Protein 3MW8 (pdb70)

Foldseek 3Di:
DEEEAAAEPPPPVVVVVCVVVVHHYDYHHQKYKDWDDDDPVNLVCQLQAAEEEEEDLVLLVLCCVVDQVNHHPYAYEYADPNRQVSCVVSVDHHHQQCHDLCSVVVDPVLQQAAAGHYEYREAPDDDDVVVVSVVNHHNYYYDHTIYMDGPDDPLVVVVVVCVVVPQQEYEDQDLVSVVSVCVSHDPVCVVVVLRGQYEYADPVSVVVCVVVPRDRYFHLPHSDDVSRVVSVD

Sequence (233 aa):
GKLLLTRPEGKNAAASSALDALAIIPYLVEPLLSVEAAAVTQAQLDELSRRADILIFIISTTSAVSSFATPWLKKDQWPKATYYAVGDATADALALQGITAAERRSPQATEGLLTLPSLEQVSGKQIVIVRGKGGREAADGLRLLRGANVSYLEVYQRACPPLDAPASVSRWQSSFGIDTIVVTSGEVLEENLINLVPKDSFAWLRDCHIIVPSARVETQQARKKGLRRVTNAGAANQAAVLDALG

Structure (mmCIF, N/CA/C/O backbone):
data_3MW8
#
_entry.id   3MW8
#
_cell.length_a   51.390
_cell.length_b   50.073
_cell.length_c   58.255
_cell.angle_alpha   90.000
_cell.angle_beta   90.040
_cell.angle_gamma   90.000
#
_symmetry.space_group_name_H-M   'P 1 21 1'
#
loop_
_entity.id
_entity.type
_entity.pdbx_description
1 polymer 'Uroporphyrinogen-III synthase'
2 non-polymer 1,2-ETHANEDIOL
3 water water
#
loop_
_atom_site.group_PDB
_atom_site.id
_atom_site.type_symbol
_atom_site.label_atom_id
_atom_site.label_alt_id
_atom_site.label_comp_id
_atom_site.label_asym_id
_atom_site.label_entity_id
_atom_site.label_seq_id
_atom_site.pdbx_PDB_ins_code
_atom_site.Cartn_x
_atom_site.Cartn_y
_atom_site.Cartn_z
_atom_site.occupancy
_atom_site.B_iso_or_equiv
_atom_site.auth_seq_id
_atom_site.auth_comp_id
_atom_site.auth_asym_id
_atom_site.auth_atom_id
_atom_site.pdbx_PDB_model_num
ATOM 1 N N . GLY A 1 1 ? -17.560 5.386 55.988 1.00 42.87 0 GLY A N 1
ATOM 2 C CA . GLY A 1 1 ? -17.436 4.297 54.985 1.00 40.65 0 GLY A CA 1
ATOM 3 C C . GLY A 1 1 ? -15.961 4.101 54.621 1.00 35.42 0 GLY A C 1
ATOM 4 O O . GLY A 1 1 ? -15.067 4.326 55.430 1.00 38.29 0 GLY A O 1
ATOM 13 N N . LYS A 1 3 ? -12.212 4.312 53.072 1.00 22.87 2 LYS A N 1
ATOM 14 C CA . LYS A 1 3 ? -11.137 5.311 52.981 1.00 21.81 2 LYS A CA 1
ATOM 15 C C . LYS A 1 3 ? -9.948 4.629 52.339 1.00 21.40 2 LYS A C 1
ATOM 16 O O . LYS A 1 3 ? -9.477 3.583 52.801 1.00 20.48 2 LYS A O 1
ATOM 22 N N . LEU A 1 4 ? -9.494 5.200 51.244 1.00 19.92 3 LEU A N 1
ATOM 23 C CA . LEU A 1 4 ? -8.549 4.523 50.366 1.00 18.30 3 LEU A CA 1
ATOM 24 C C . LEU A 1 4 ? -7.125 5.016 50.421 1.00 19.01 3 LEU A C 1
ATOM 25 O O . LEU A 1 4 ? -6.870 6.230 50.479 1.00 19.38 3 LEU A O 1
ATOM 30 N N . LEU A 1 5 ? -6.194 4.064 50.374 1.00 18.24 4 LEU A N 1
ATOM 31 C CA . LEU A 1 5 ? -4.826 4.407 50.107 1.00 17.65 4 LEU A CA 1
ATOM 32 C C . LEU A 1 5 ? -4.437 4.084 48.663 1.00 17.31 4 LEU A C 1
ATOM 33 O O . LEU A 1 5 ? -4.602 2.935 48.232 1.00 19.56 4 LEU A O 1
ATOM 38 N N . LEU A 1 6 ? -3.922 5.102 47.971 1.00 18.46 5 LEU A N 1
ATOM 39 C CA . LEU A 1 6 ? -3.473 5.025 46.571 1.00 16.78 5 LEU A CA 1
ATOM 40 C C . LEU A 1 6 ? -1.962 4.976 46.583 1.00 18.84 5 LEU A C 1
ATOM 41 O O . LEU A 1 6 ? -1.330 5.748 47.333 1.00 21.66 5 LEU A O 1
ATOM 46 N N . THR A 1 7 ? -1.372 4.074 45.802 1.00 18.12 6 THR A N 1
ATOM 47 C CA . THR A 1 7 ? 0.034 3.702 45.982 1.00 16.61 6 THR A CA 1
ATOM 48 C C . THR A 1 7 ? 0.884 3.695 44.707 1.00 19.32 6 THR A C 1
ATOM 49 O O . THR A 1 7 ? 1.955 3.182 44.747 1.00 19.01 6 THR A O 1
ATOM 53 N N . ARG A 1 8 ? 0.366 4.186 43.587 1.00 20.78 7 ARG A N 1
ATOM 54 C CA . ARG A 1 8 ? 1.138 4.240 42.339 1.00 20.11 7 ARG A CA 1
ATOM 55 C C . ARG A 1 8 ? 2.268 5.216 42.448 1.00 21.38 7 ARG A C 1
ATOM 56 O O . ARG A 1 8 ? 2.318 6.023 43.341 1.00 22.22 7 ARG A O 1
ATOM 64 N N . PRO A 1 9 ? 3.260 5.129 41.528 1.00 24.09 8 PRO A N 1
ATOM 65 C CA . PRO A 1 9 ? 4.376 6.059 41.540 1.00 27.18 8 PRO A CA 1
ATOM 66 C C . PRO A 1 9 ? 3.966 7.515 41.534 1.00 26.75 8 PRO A C 1
ATOM 67 O O . PRO A 1 9 ? 2.907 7.869 41.014 1.00 29.35 8 PRO A O 1
ATOM 71 N N . GLU A 1 10 ? 4.775 8.348 42.150 1.00 30.00 9 GLU A N 1
ATOM 72 C CA . GLU A 1 10 ? 4.607 9.806 42.118 1.00 30.94 9 GLU A CA 1
ATOM 73 C C . GLU A 1 10 ? 4.200 10.298 40.723 1.00 33.45 9 GLU A C 1
ATOM 74 O O . GLU A 1 10 ? 4.839 9.974 39.726 1.00 34.74 9 GLU A O 1
ATOM 80 N N . GLY A 1 11 ? 3.104 11.029 40.654 1.00 34.56 10 GLY A N 1
ATOM 81 C CA . GLY A 1 11 ? 2.592 11.523 39.399 1.00 35.68 10 GLY A CA 1
ATOM 82 C C . GLY A 1 11 ? 1.545 10.674 38.724 1.00 35.43 10 GLY A C 1
ATOM 83 O O . GLY A 1 11 ? 0.957 11.103 37.737 1.00 37.70 10 GLY A O 1
ATOM 84 N N . LYS A 1 12 ? 1.308 9.461 39.226 1.00 30.77 11 LYS A N 1
ATOM 85 C CA . LYS A 1 12 ? 0.399 8.545 38.571 1.00 27.31 11 LYS A CA 1
ATOM 86 C C . LYS A 1 12 ? -0.927 8.308 39.313 1.00 26.30 11 LYS A C 1
ATOM 87 O O . LYS A 1 12 ? -1.664 7.376 38.975 1.00 28.59 11 LYS A O 1
ATOM 93 N N . ASN A 1 13 ? -1.235 9.153 40.278 1.00 25.75 12 ASN A N 1
ATOM 94 C CA . ASN A 1 13 ? -2.428 8.954 41.132 1.00 25.09 12 ASN A CA 1
ATOM 95 C C . ASN A 1 13 ? -3.541 9.965 40.894 1.00 26.61 12 ASN A C 1
ATOM 96 O O . ASN A 1 13 ? -4.605 9.870 41.517 1.00 25.16 12 ASN A O 1
ATOM 101 N N . ALA A 1 14 ? -3.340 10.914 39.972 1.00 28.81 13 ALA A N 1
ATOM 102 C CA . ALA A 1 14 ? -4.257 12.046 39.928 1.00 29.66 13 ALA A CA 1
ATOM 103 C C . ALA A 1 14 ? -5.629 11.639 39.406 1.00 26.79 13 ALA A C 1
ATOM 104 O O . ALA A 1 14 ? -6.636 12.170 39.875 1.00 26.62 13 ALA A O 1
ATOM 106 N N . ALA A 1 15 ? -5.680 10.709 38.462 1.00 27.68 14 ALA A N 1
ATOM 107 C CA . ALA A 1 15 ? -6.964 10.348 37.864 1.00 30.20 14 ALA A CA 1
ATOM 108 C C . ALA A 1 15 ? -7.816 9.698 38.909 1.00 26.31 14 ALA A C 1
ATOM 109 O O . ALA A 1 15 ? -8.999 10.019 39.054 1.00 26.99 14 ALA A O 1
ATOM 119 N N . ALA A 1 17 ? -7.430 9.892 42.232 1.00 22.86 16 ALA A N 1
ATOM 120 C CA . ALA A 1 17 ? -7.757 10.917 43.241 1.00 24.32 16 ALA A CA 1
ATOM 121 C C . ALA A 1 17 ? -8.977 11.736 42.817 1.00 23.03 16 ALA A C 1
ATOM 122 O O . ALA A 1 17 ? -9.886 11.970 43.596 1.00 24.08 16 ALA A O 1
ATOM 124 N N . SER A 1 18 ? -9.050 12.107 41.544 1.00 26.23 17 SER A N 1
ATOM 125 C CA A SER A 1 18 ? -10.168 12.901 41.051 0.50 23.86 17 SER A CA 1
ATOM 126 C CA B SER A 1 18 ? -10.183 12.898 41.049 0.50 24.33 17 SER A CA 1
ATOM 127 C C . SER A 1 18 ? -11.506 12.153 41.102 1.00 22.74 17 SER A C 1
ATOM 128 O O . SER A 1 18 ? -12.528 12.743 41.516 1.00 24.81 17 SER A O 1
ATOM 133 N N . ALA A 1 19 ? -11.485 10.866 40.730 1.00 24.21 18 ALA A N 1
ATOM 134 C CA . ALA A 1 19 ? -12.681 10.047 40.841 1.00 22.87 18 ALA A CA 1
ATOM 135 C C . ALA A 1 19 ? -13.147 9.980 42.276 1.00 20.97 18 ALA A C 1
ATOM 136 O O . ALA A 1 19 ? -14.337 10.092 42.522 1.00 22.98 18 ALA A O 1
ATOM 138 N N . LEU A 1 20 ? -12.228 9.771 43.217 1.00 22.60 19 LEU A N 1
ATOM 139 C CA . LEU A 1 20 ? -12.571 9.747 44.634 1.00 22.82 19 LEU A CA 1
ATOM 140 C C . LEU A 1 20 ? -13.034 11.114 45.148 1.00 22.02 19 LEU A C 1
ATOM 141 O O . LEU A 1 20 ? -13.987 11.171 45.927 1.00 23.58 19 LEU A O 1
ATOM 146 N N . ASP A 1 21 ? -12.419 12.218 44.671 1.00 23.33 20 ASP A N 1
ATOM 147 C CA . ASP A 1 21 ? -12.910 13.590 44.992 1.00 25.27 20 ASP A CA 1
ATOM 148 C C . ASP A 1 21 ? -14.380 13.721 44.607 1.00 23.68 20 ASP A C 1
ATOM 149 O O . ASP A 1 21 ? -15.208 14.203 45.404 1.00 25.68 20 ASP A O 1
ATOM 154 N N . ALA A 1 22 ? -14.738 13.245 43.402 1.00 22.60 21 ALA A N 1
ATOM 155 C CA . ALA A 1 22 ? -16.095 13.391 42.869 1.00 23.44 21 ALA A CA 1
ATOM 156 C C . ALA A 1 22 ? -17.042 12.666 43.767 1.00 24.94 21 ALA A C 1
ATOM 157 O O . ALA A 1 22 ? -18.081 13.167 44.090 1.00 27.22 21 ALA A O 1
ATOM 159 N N . LEU A 1 23 ? -16.662 11.432 44.131 1.00 23.73 22 LEU A N 1
ATOM 160 C CA . LEU A 1 23 ? -17.462 10.574 45.039 1.00 27.20 22 LEU A CA 1
ATOM 161 C C . LEU A 1 23 ? -17.396 10.924 46.514 1.00 25.89 22 LEU A C 1
ATOM 162 O O . LEU A 1 23 ? -18.157 10.362 47.308 1.00 31.01 22 LEU A O 1
ATOM 167 N N . ALA A 1 24 ? -16.564 11.889 46.890 1.00 26.13 23 ALA A N 1
ATOM 168 C CA . ALA A 1 24 ? -16.405 12.314 48.274 1.00 27.70 23 ALA A CA 1
ATOM 169 C C . ALA A 1 24 ? -15.920 11.125 49.122 1.00 27.75 23 ALA A C 1
ATOM 170 O O . ALA A 1 24 ? -16.405 10.915 50.239 1.00 29.86 23 ALA A O 1
ATOM 172 N N . ILE A 1 25 ? -15.006 10.339 48.552 1.00 22.05 24 ILE A N 1
ATOM 173 C CA A ILE A 1 25 ? -14.382 9.206 49.249 0.50 24.52 24 ILE A CA 1
ATOM 174 C CA B ILE A 1 25 ? -14.404 9.231 49.280 0.50 24.17 24 ILE A CA 1
ATOM 175 C C . ILE A 1 25 ? -13.061 9.683 49.809 1.00 22.48 24 ILE A C 1
ATOM 176 O O . ILE A 1 25 ? -12.184 10.080 49.037 1.00 23.91 24 ILE A O 1
ATOM 185 N N . PRO A 1 26 ? -12.875 9.619 51.144 1.00 22.98 25 PRO A N 1
ATOM 186 C CA . PRO A 1 26 ? -11.580 10.066 51.650 1.00 22.74 25 PRO A CA 1
ATOM 187 C C . PRO A 1 26 ? -10.437 9.148 51.202 1.00 20.55 25 PRO A C 1
ATOM 188 O O . PRO A 1 26 ? -10.629 7.948 51.056 1.00 20.40 25 PRO A O 1
ATOM 192 N N . TYR A 1 27 ? -9.279 9.734 50.944 1.00 20.92 26 TYR A N 1
ATOM 193 C CA . TYR A 1 27 ? -8.135 8.973 50.533 1.00 20.25 26 TYR A CA 1
ATOM 194 C C . TYR A 1 27 ? -6.828 9.675 50.873 1.00 22.67 26 TYR A C 1
ATOM 195 O O . TYR A 1 27 ? -6.768 10.898 51.089 1.00 21.64 26 TYR A O 1
ATOM 204 N N . LEU A 1 28 ? -5.766 8.867 50.953 1.00 22.98 27 LEU A N 1
ATOM 205 C CA . LEU A 1 28 ? -4.397 9.347 51.014 1.00 22.46 27 LEU A CA 1
ATOM 206 C C . LEU A 1 28 ? -3.600 8.789 49.842 1.00 22.99 27 LEU A C 1
ATOM 207 O O . LEU A 1 28 ? -3.889 7.676 49.357 1.00 20.81 27 LEU A O 1
ATOM 212 N N . VAL A 1 29 ? -2.605 9.551 49.408 1.00 23.09 28 VAL A N 1
ATOM 213 C CA . VAL A 1 29 ? -1.736 9.145 48.329 1.00 22.31 28 VAL A CA 1
ATOM 214 C C . VAL A 1 29 ? -0.343 8.925 48.889 1.00 23.35 28 VAL A C 1
ATOM 215 O O . VAL A 1 29 ? 0.275 9.882 49.420 1.00 24.07 28 VAL A O 1
ATOM 219 N N . GLU A 1 30 ? 0.153 7.689 48.793 1.00 22.59 29 GLU A N 1
ATOM 220 C CA . GLU A 1 30 ? 1.493 7.356 49.217 1.00 27.82 29 GLU A CA 1
ATOM 221 C C . GLU A 1 30 ? 2.153 6.373 48.242 1.00 21.61 29 GLU A C 1
ATOM 222 O O . GLU A 1 30 ? 1.943 5.147 48.313 1.00 23.35 29 GLU A O 1
ATOM 228 N N . PRO A 1 31 ? 2.918 6.904 47.286 1.00 25.33 30 PRO A N 1
ATOM 229 C CA . PRO A 1 31 ? 3.528 5.963 46.371 1.00 24.34 30 PRO A CA 1
ATOM 230 C C . PRO A 1 31 ? 4.371 4.900 47.094 1.00 22.98 30 PRO A C 1
ATOM 231 O O . PRO A 1 31 ? 5.145 5.239 47.974 1.00 25.40 30 PRO A O 1
ATOM 235 N N . LEU A 1 32 ? 4.200 3.633 46.715 1.00 23.36 31 LEU A N 1
ATOM 236 C CA . LEU A 1 32 ? 4.943 2.484 47.315 1.00 20.89 31 LEU A CA 1
ATOM 237 C C . LEU A 1 32 ? 5.895 1.862 46.284 1.00 24.91 31 LEU A C 1
ATOM 238 O O . LEU A 1 32 ? 6.420 0.770 46.500 1.00 26.87 31 LEU A O 1
ATOM 243 N N . LEU A 1 33 ? 6.019 2.540 45.150 1.00 24.36 32 LEU A N 1
ATOM 244 C CA . LEU A 1 33 ? 6.924 2.127 44.038 1.00 24.58 32 LEU A CA 1
ATOM 245 C C . LEU A 1 33 ? 7.489 3.412 43.432 1.00 26.93 32 LEU A C 1
ATOM 246 O O . LEU A 1 33 ? 6.820 4.445 43.341 1.00 28.30 32 LEU A O 1
ATOM 251 N N . SER A 1 34 ? 8.762 3.362 43.053 1.00 25.92 33 SER A N 1
ATOM 252 C CA . SER A 1 34 ? 9.411 4.527 42.499 1.00 27.91 33 SER A CA 1
ATOM 253 C C . SER A 1 34 ? 10.502 4.053 41.591 1.00 26.09 33 SER A C 1
ATOM 254 O O . SER A 1 34 ? 10.887 2.865 41.643 1.00 27.04 33 SER A O 1
ATOM 257 N N . VAL A 1 35 ? 10.952 4.951 40.725 1.00 26.65 34 VAL A N 1
ATOM 258 C CA . VAL A 1 35 ? 12.215 4.770 40.047 1.00 26.64 34 VAL A CA 1
ATOM 259 C C . VAL A 1 35 ? 13.168 5.792 40.638 1.00 25.11 34 VAL A C 1
ATOM 260 O O . VAL A 1 35 ? 12.759 6.927 40.951 1.00 26.11 34 VAL A O 1
ATOM 264 N N . GLU A 1 36 ? 14.416 5.378 40.837 1.00 21.71 35 GLU A N 1
ATOM 265 C CA . GLU A 1 36 ? 15.450 6.261 41.381 1.00 20.52 35 GLU A CA 1
ATOM 266 C C . GLU A 1 36 ? 16.752 6.032 40.629 1.00 19.34 35 GLU A C 1
ATOM 267 O O . GLU A 1 36 ? 16.911 5.037 39.913 1.00 20.42 35 GLU A O 1
ATOM 273 N N . ALA A 1 37 ? 17.665 6.967 40.810 1.00 17.76 36 ALA A N 1
ATOM 274 C CA . ALA A 1 37 ? 18.930 6.904 40.072 1.00 16.51 36 ALA A CA 1
ATOM 275 C C . ALA A 1 37 ? 19.761 5.706 40.467 1.00 17.84 36 ALA A C 1
ATOM 276 O O . ALA A 1 37 ? 19.885 5.394 41.650 1.00 22.65 36 ALA A O 1
ATOM 278 N N . ALA A 1 38 ? 20.372 5.066 39.480 1.00 18.06 37 ALA A N 1
ATOM 279 C CA . ALA A 1 38 ? 21.323 3.981 39.688 1.00 19.83 37 ALA A CA 1
ATOM 280 C C . ALA A 1 38 ? 22.764 4.492 39.460 1.00 23.51 37 ALA A C 1
ATOM 281 O O . ALA A 1 38 ? 22.982 5.547 38.873 1.00 22.40 37 ALA A O 1
ATOM 283 N N . ALA A 1 39 ? 23.741 3.742 39.972 1.00 25.82 38 ALA A N 1
ATOM 284 C CA . ALA A 1 39 ? 25.142 4.151 39.855 1.00 28.02 38 ALA A CA 1
ATOM 285 C C . ALA A 1 39 ? 25.646 4.017 38.418 1.00 23.45 38 ALA A C 1
ATOM 286 O O . ALA A 1 39 ? 25.381 3.020 37.745 1.00 27.22 38 ALA A O 1
ATOM 288 N N . VAL A 1 40 ? 26.355 5.029 37.966 1.00 23.23 39 VAL A N 1
ATOM 289 C CA . VAL A 1 40 ? 27.051 5.019 36.669 1.00 24.33 39 VAL A CA 1
ATOM 290 C C . VAL A 1 40 ? 28.516 5.398 36.941 1.00 27.34 39 VAL A C 1
ATOM 291 O O . VAL A 1 40 ? 28.781 6.282 37.737 1.00 26.65 39 VAL A O 1
ATOM 295 N N . THR A 1 41 ? 29.451 4.716 36.274 1.00 26.80 40 THR A N 1
ATOM 296 C CA . THR A 1 41 ? 30.886 4.899 36.520 1.00 25.46 40 THR A CA 1
ATOM 297 C C . THR A 1 41 ? 31.503 5.794 35.460 1.00 23.84 40 THR A C 1
ATOM 298 O O . THR A 1 41 ? 30.959 5.962 34.364 1.00 24.32 40 THR A O 1
ATOM 302 N N . GLN A 1 42 ? 32.635 6.395 35.815 1.00 22.60 41 GLN A N 1
ATOM 303 C CA . GLN A 1 42 ? 33.408 7.168 34.856 1.00 24.75 41 GLN A CA 1
ATOM 304 C C . GLN A 1 42 ? 33.771 6.308 33.653 1.00 24.40 41 GLN A C 1
ATOM 305 O O . GLN A 1 42 ? 33.624 6.752 32.533 1.00 25.40 41 GLN A O 1
ATOM 311 N N . ALA A 1 43 ? 34.177 5.045 33.863 1.00 27.06 42 ALA A N 1
ATOM 312 C CA . ALA A 1 43 ? 34.518 4.167 32.731 1.00 26.74 42 ALA A CA 1
ATOM 313 C C . ALA A 1 43 ? 33.338 3.980 31.777 1.00 23.22 42 ALA A C 1
ATOM 314 O O . ALA A 1 43 ? 33.491 3.954 30.561 1.00 26.26 42 ALA A O 1
ATOM 316 N N . GLN A 1 44 ? 32.141 3.857 32.334 1.00 22.63 43 GLN A N 1
ATOM 317 C CA . GLN A 1 44 ? 30.916 3.815 31.474 1.00 22.69 43 GLN A CA 1
ATOM 318 C C . GLN A 1 44 ? 30.695 5.085 30.659 1.00 23.44 43 GLN A C 1
ATOM 319 O O . GLN A 1 44 ? 30.396 5.033 29.468 1.00 24.32 43 GLN A O 1
ATOM 325 N N . LEU A 1 45 ? 30.866 6.243 31.302 1.00 25.11 44 LEU A N 1
ATOM 326 C CA . LEU A 1 45 ? 30.742 7.501 30.570 1.00 26.07 44 LEU A CA 1
ATOM 327 C C . LEU A 1 45 ? 31.794 7.555 29.458 1.00 28.00 44 LEU A C 1
ATOM 328 O O . LEU A 1 45 ? 31.511 7.911 28.311 1.00 26.28 44 LEU A O 1
ATOM 333 N N . ASP A 1 46 ? 33.018 7.183 29.797 1.00 24.08 45 ASP A N 1
ATOM 334 C CA . ASP A 1 46 ? 34.113 7.238 28.813 1.00 29.33 45 ASP A CA 1
ATOM 335 C C . ASP A 1 46 ? 33.844 6.312 27.602 1.00 28.83 45 ASP A C 1
ATOM 336 O O . ASP A 1 46 ? 34.124 6.670 26.448 1.00 33.61 45 ASP A O 1
ATOM 341 N N . GLU A 1 47 ? 33.309 5.118 27.872 1.00 27.48 46 GLU A N 1
ATOM 342 C CA . GLU A 1 47 ? 33.028 4.125 26.841 1.00 27.16 46 GLU A CA 1
ATOM 343 C C . GLU A 1 47 ? 31.925 4.573 25.861 1.00 30.21 46 GLU A C 1
ATOM 344 O O . GLU A 1 47 ? 31.894 4.171 24.687 1.00 30.21 46 GLU A O 1
ATOM 347 N N . LEU A 1 48 ? 30.975 5.333 26.382 1.00 29.33 47 LEU A N 1
ATOM 348 C CA . LEU A 1 48 ? 29.874 5.885 25.571 1.00 31.35 47 LEU A CA 1
ATOM 349 C C . LEU A 1 48 ? 30.336 6.650 24.352 1.00 36.37 47 LEU A C 1
ATOM 350 O O . LEU A 1 48 ? 29.635 6.648 23.345 1.00 34.94 47 LEU A O 1
ATOM 355 N N . SER A 1 49 ? 31.516 7.271 24.409 1.00 40.70 48 SER A N 1
ATOM 356 C CA . SER A 1 49 ? 32.087 7.955 23.233 1.00 43.74 48 SER A CA 1
ATOM 357 C C . SER A 1 49 ? 32.455 7.011 22.074 1.00 43.69 48 SER A C 1
ATOM 358 O O . SER A 1 49 ? 32.622 7.475 20.939 1.00 50.79 48 SER A O 1
ATOM 361 N N . ARG A 1 50 ? 32.611 5.708 22.339 1.00 38.92 49 ARG A N 1
ATOM 362 C CA A ARG A 1 50 ? 32.844 4.726 21.286 0.50 37.33 49 ARG A CA 1
ATOM 363 C CA B ARG A 1 50 ? 32.853 4.708 21.296 0.50 37.35 49 ARG A CA 1
ATOM 364 C C . ARG A 1 50 ? 31.534 4.082 20.789 1.00 33.32 49 ARG A C 1
ATOM 365 O O . ARG A 1 50 ? 31.558 3.215 19.927 1.00 35.83 49 ARG A O 1
ATOM 380 N N . ALA A 1 51 ? 30.378 4.494 21.333 1.00 26.15 50 ALA A N 1
ATOM 381 C CA . ALA A 1 51 ? 29.126 3.838 20.893 1.00 21.86 50 ALA A CA 1
ATOM 382 C C . ALA A 1 51 ? 28.685 4.287 19.520 1.00 22.92 50 ALA A C 1
ATOM 383 O O . ALA A 1 51 ? 28.684 5.494 19.202 1.00 24.01 50 ALA A O 1
ATOM 385 N N . ASP A 1 52 ? 28.297 3.299 18.702 1.00 21.21 51 ASP A N 1
ATOM 386 C CA . ASP A 1 52 ? 27.644 3.550 17.429 1.00 21.81 51 ASP A CA 1
ATOM 387 C C . ASP A 1 52 ? 26.135 3.861 17.531 1.00 20.19 51 ASP A C 1
ATOM 388 O O . ASP A 1 52 ? 25.596 4.632 16.730 1.00 20.95 51 ASP A O 1
ATOM 393 N N . ILE A 1 53 ? 25.468 3.186 18.460 1.00 20.06 52 ILE A N 1
ATOM 394 C CA . ILE A 1 53 ? 24.056 3.147 18.581 1.00 18.69 52 ILE A CA 1
ATOM 395 C C . ILE A 1 53 ? 23.669 3.197 20.048 1.00 17.95 52 ILE A C 1
ATOM 396 O O . ILE A 1 53 ? 24.220 2.462 20.880 1.00 16.99 52 ILE A O 1
ATOM 401 N N . LEU A 1 54 ? 22.741 4.069 20.375 1.00 17.93 53 LEU A N 1
ATOM 402 C CA . LEU A 1 54 ? 22.081 4.094 21.676 1.00 17.52 53 LEU A CA 1
ATOM 403 C C . LEU A 1 54 ? 20.581 3.828 21.561 1.00 17.38 53 LEU A C 1
ATOM 404 O O . LEU A 1 54 ? 19.860 4.426 20.738 1.00 18.30 53 LEU A O 1
ATOM 409 N N . ILE A 1 55 ? 20.111 2.901 22.361 1.00 15.79 54 ILE A N 1
ATOM 410 C CA . ILE A 1 55 ? 18.716 2.525 22.399 1.00 13.83 54 ILE A CA 1
ATOM 411 C C . ILE A 1 55 ? 18.074 2.787 23.730 1.00 15.47 54 ILE A C 1
ATOM 412 O O . ILE A 1 55 ? 18.467 2.238 24.773 1.00 16.62 54 ILE A O 1
ATOM 417 N N . PHE A 1 56 ? 17.111 3.697 23.719 1.00 14.59 55 PHE A N 1
ATOM 418 C CA . PHE A 1 56 ? 16.380 4.057 24.936 1.00 14.46 55 PHE A CA 1
ATOM 419 C C . PHE A 1 56 ? 15.068 3.294 25.093 1.00 18.20 55 PHE A C 1
ATOM 420 O O . PHE A 1 56 ? 14.168 3.470 24.296 1.00 17.75 55 PHE A O 1
ATOM 428 N N . ILE A 1 57 ? 14.933 2.529 26.180 1.00 16.13 56 ILE A N 1
ATOM 429 C CA A ILE A 1 57 ? 13.740 1.663 26.255 0.60 18.65 56 ILE A CA 1
ATOM 430 C CA B ILE A 1 57 ? 13.801 1.613 26.403 0.40 18.07 56 ILE A CA 1
ATOM 431 C C . ILE A 1 57 ? 12.556 2.252 27.022 1.00 19.60 56 ILE A C 1
ATOM 432 O O . ILE A 1 57 ? 11.454 1.689 26.969 1.00 24.21 56 ILE A O 1
ATOM 441 N N . SER A 1 58 ? 12.726 3.406 27.669 1.00 18.88 57 SER A N 1
ATOM 442 C CA . SER A 1 58 ? 11.616 4.026 28.393 1.00 17.65 57 SER A CA 1
ATOM 443 C C . SER A 1 58 ? 11.845 5.516 28.600 1.00 18.42 57 SER A C 1
ATOM 444 O O . SER A 1 58 ? 12.959 6.004 28.441 1.00 17.69 57 SER A O 1
ATOM 447 N N . THR A 1 59 ? 10.809 6.210 29.076 1.00 21.36 58 THR A N 1
ATOM 448 C CA A THR A 1 59 ? 10.962 7.620 29.367 0.50 21.08 58 THR A CA 1
ATOM 449 C CA B THR A 1 59 ? 10.962 7.627 29.386 0.50 22.44 58 THR A CA 1
ATOM 450 C C . THR A 1 59 ? 11.890 7.825 30.567 1.00 19.61 58 THR A C 1
ATOM 451 O O . THR A 1 59 ? 12.639 8.813 30.608 1.00 18.94 58 THR A O 1
ATOM 458 N N . SER A 1 60 ? 11.835 6.905 31.519 1.00 19.20 59 SER A N 1
ATOM 459 C CA . SER A 1 60 ? 12.747 6.934 32.670 1.00 18.23 59 SER A CA 1
ATOM 460 C C . SER A 1 60 ? 14.184 6.808 32.223 1.00 15.98 59 SER A C 1
ATOM 461 O O . SER A 1 60 ? 15.074 7.452 32.801 1.00 17.91 59 SER A O 1
ATOM 464 N N . ALA A 1 61 ? 14.431 6.026 31.201 1.00 17.53 60 ALA A N 1
ATOM 465 C CA . ALA A 1 61 ? 15.778 5.886 30.684 1.00 15.09 60 ALA A CA 1
ATOM 466 C C . ALA A 1 61 ? 16.312 7.225 30.175 1.00 16.47 60 ALA A C 1
ATOM 467 O O . ALA A 1 61 ? 17.460 7.600 30.434 1.00 15.48 60 ALA A O 1
ATOM 469 N N . VAL A 1 62 ? 15.442 7.971 29.478 1.00 14.74 61 VAL A N 1
ATOM 470 C CA . VAL A 1 62 ? 15.822 9.330 29.061 1.00 17.75 61 VAL A CA 1
ATOM 471 C C . VAL A 1 62 ? 16.027 10.276 30.239 1.00 17.03 61 VAL A C 1
ATOM 472 O O . VAL A 1 62 ? 17.098 10.886 30.364 1.00 17.40 61 VAL A O 1
ATOM 476 N N . SER A 1 63 ? 15.058 10.336 31.149 1.00 18.51 62 SER A N 1
ATOM 477 C CA A SER A 1 63 ? 15.090 11.242 32.297 0.50 17.98 62 SER A CA 1
ATOM 478 C CA B SER A 1 63 ? 15.145 11.301 32.242 0.50 18.52 62 SER A CA 1
ATOM 479 C C . SER A 1 63 ? 16.310 11.071 33.186 1.00 17.67 62 SER A C 1
ATOM 480 O O . SER A 1 63 ? 16.928 12.038 33.605 1.00 19.17 62 SER A O 1
ATOM 485 N N . PHE A 1 64 ? 16.627 9.810 33.497 1.00 16.76 63 PHE A N 1
ATOM 486 C CA . PHE A 1 64 ? 17.739 9.504 34.397 1.00 14.75 63 PHE A CA 1
ATOM 487 C C . PHE A 1 64 ? 19.084 9.490 33.683 1.00 13.68 63 PHE A C 1
ATOM 488 O O . PHE A 1 64 ? 20.093 9.594 34.351 1.00 16.91 63 PHE A O 1
ATOM 496 N N . ALA A 1 65 ? 19.091 9.396 32.367 1.00 14.86 64 ALA A N 1
ATOM 497 C CA . ALA A 1 65 ? 20.355 9.552 31.600 1.00 13.83 64 ALA A CA 1
ATOM 498 C C . ALA A 1 65 ? 20.757 11.014 31.435 1.00 14.36 64 ALA A C 1
ATOM 499 O O . ALA A 1 65 ? 21.935 11.312 31.286 1.00 15.95 64 ALA A O 1
ATOM 501 N N . THR A 1 66 ? 19.759 11.885 31.421 1.00 15.36 65 THR A N 1
ATOM 502 C CA . THR A 1 66 ? 19.975 13.293 31.147 1.00 18.11 65 THR A CA 1
ATOM 503 C C . THR A 1 66 ? 20.977 13.960 32.067 1.00 18.14 65 THR A C 1
ATOM 504 O O . THR A 1 66 ? 21.872 14.667 31.572 1.00 18.75 65 THR A O 1
ATOM 508 N N . PRO A 1 67 ? 20.954 13.684 33.394 1.00 18.56 66 PRO A N 1
ATOM 509 C CA . PRO A 1 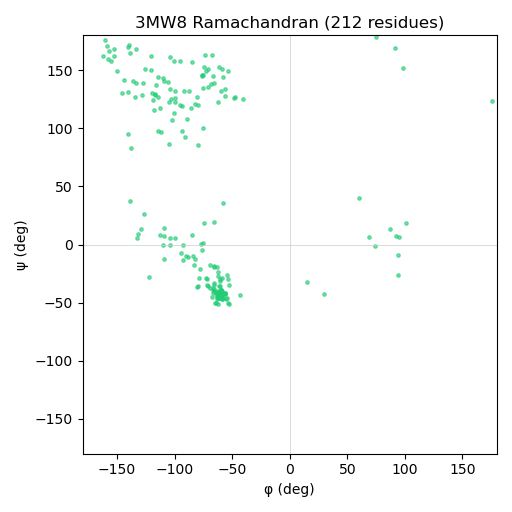67 ? 22.010 14.296 34.240 1.00 21.18 66 PRO A CA 1
ATOM 510 C C . PRO A 1 67 ? 23.438 13.872 33.841 1.00 20.29 66 PRO A C 1
ATOM 511 O O . PRO A 1 67 ? 24.353 14.648 34.022 1.00 19.50 66 PRO A O 1
ATOM 515 N N . TRP A 1 68 ? 23.625 12.662 33.326 1.00 16.39 67 TRP A N 1
ATOM 516 C CA . TRP A 1 68 ? 24.917 12.183 32.936 1.00 16.00 67 TRP A CA 1
ATOM 517 C C . TRP A 1 68 ? 25.332 12.726 31.580 1.00 17.71 67 TRP A C 1
ATOM 518 O O . TRP A 1 68 ? 26.526 12.929 31.331 1.00 21.07 67 TRP A O 1
ATOM 529 N N . LEU A 1 69 ? 24.365 12.871 30.673 1.00 18.02 68 LEU A N 1
ATOM 530 C CA . LEU A 1 69 ? 24.676 13.062 29.268 1.00 16.85 68 LEU A CA 1
ATOM 531 C C . LEU A 1 69 ? 24.384 14.497 28.747 1.00 16.11 68 LEU A C 1
ATOM 532 O O . LEU A 1 69 ? 24.804 14.783 27.655 1.00 16.97 68 LEU A O 1
ATOM 537 N N . LYS A 1 70 ? 23.663 15.342 29.510 1.00 15.98 69 LYS A N 1
ATOM 538 C CA A LYS A 1 70 ? 23.318 16.703 29.079 0.60 17.54 69 LYS A CA 1
ATOM 539 C CA B LYS A 1 70 ? 23.306 16.677 29.047 0.40 17.19 69 LYS A CA 1
ATOM 540 C C . LYS A 1 70 ? 24.536 17.408 28.506 1.00 15.83 69 LYS A C 1
ATOM 541 O O . LYS A 1 70 ? 25.547 17.545 29.189 1.00 17.70 69 LYS A O 1
ATOM 552 N N . ASP A 1 71 ? 24.399 17.887 27.239 1.00 14.82 70 ASP A N 1
ATOM 553 C CA . ASP A 1 71 ? 25.399 18.669 26.496 1.00 17.29 70 ASP A CA 1
ATOM 554 C C . ASP A 1 71 ? 26.612 17.845 26.133 1.00 16.33 70 ASP A C 1
ATOM 555 O O . ASP A 1 71 ? 27.581 18.400 25.577 1.00 17.48 70 ASP A O 1
ATOM 560 N N . GLN A 1 72 ? 26.567 16.534 26.398 1.00 16.55 71 GLN A N 1
ATOM 561 C CA . GLN A 1 72 ? 27.612 15.640 25.907 1.00 18.42 71 GLN A CA 1
ATOM 562 C C . GLN A 1 72 ? 27.031 14.311 25.385 1.00 17.44 71 GLN A C 1
ATOM 563 O O . GLN A 1 72 ? 27.620 13.226 25.571 1.00 17.41 71 GLN A O 1
ATOM 569 N N . TRP A 1 73 ? 25.875 14.402 24.740 1.00 16.73 72 TRP A N 1
ATOM 570 C CA . TRP A 1 73 ? 25.230 13.214 24.136 1.00 15.02 72 TRP A CA 1
ATOM 571 C C . TRP A 1 73 ? 26.169 12.601 23.093 1.00 16.68 72 TRP A C 1
ATOM 572 O O . TRP A 1 73 ? 26.677 13.299 22.227 1.00 18.08 72 TRP A O 1
ATOM 583 N N . PRO A 1 74 ? 26.357 11.269 23.151 1.00 18.18 73 PRO A N 1
ATOM 584 C CA . PRO A 1 74 ? 27.194 10.614 22.165 1.00 20.77 73 PRO A CA 1
ATOM 585 C C . PRO A 1 74 ? 26.702 10.840 20.730 1.00 21.22 73 PRO A C 1
ATOM 586 O O . PRO A 1 74 ? 25.475 10.937 20.453 1.00 20.25 73 PRO A O 1
ATOM 590 N N . LYS A 1 75 ? 27.675 10.969 19.830 1.00 21.95 74 LYS A N 1
ATOM 591 C CA . LYS A 1 75 ? 27.419 11.111 18.397 1.00 25.98 74 LYS A CA 1
ATOM 592 C C . LYS A 1 75 ? 27.127 9.717 17.861 1.00 29.09 74 LYS A C 1
ATOM 593 O O . LYS A 1 75 ? 28.020 9.015 17.432 1.00 34.84 74 LYS A O 1
ATOM 599 N N . ALA A 1 76 ? 25.875 9.323 17.959 1.00 27.21 75 ALA A N 1
ATOM 600 C CA . ALA A 1 76 ? 25.422 7.970 17.664 1.00 22.72 75 ALA A CA 1
ATOM 601 C C . ALA A 1 76 ? 24.114 8.031 16.939 1.00 19.61 75 ALA A C 1
ATOM 602 O O . ALA A 1 76 ? 23.532 9.112 16.788 1.00 21.52 75 ALA A O 1
ATOM 604 N N . THR A 1 77 ? 23.646 6.884 16.452 1.00 18.75 76 THR A N 1
ATOM 605 C CA . THR A 1 77 ? 22.298 6.718 15.973 1.00 19.85 76 THR A CA 1
ATOM 606 C C . THR A 1 77 ? 21.480 6.329 17.195 1.00 19.44 76 THR A C 1
ATOM 607 O O . THR A 1 77 ? 21.866 5.403 17.939 1.00 20.39 76 THR A O 1
ATOM 611 N N . TYR A 1 78 ? 20.365 7.010 17.350 1.00 19.22 77 TYR A N 1
ATOM 612 C CA . TYR A 1 78 ? 19.461 6.780 18.506 1.00 16.54 77 TYR A CA 1
ATOM 613 C C . TYR A 1 78 ? 18.143 6.110 18.126 1.00 18.57 77 TYR A C 1
ATOM 614 O O . TYR A 1 78 ? 17.548 6.421 17.053 1.00 19.47 77 TYR A O 1
ATOM 623 N N . TYR A 1 79 ? 17.692 5.227 19.031 1.00 17.53 78 TYR A N 1
ATOM 624 C CA . TYR A 1 79 ? 16.406 4.574 18.940 1.00 17.06 78 TYR A CA 1
ATOM 625 C C . TYR A 1 79 ? 15.611 4.775 20.196 1.00 17.29 78 TYR A C 1
ATOM 626 O O . TYR A 1 79 ? 16.171 4.889 21.288 1.00 19.00 78 TYR A O 1
ATOM 635 N N . ALA A 1 80 ? 14.289 4.780 20.040 1.00 18.38 79 ALA A N 1
ATOM 636 C CA . ALA A 1 80 ? 13.377 4.983 21.165 1.00 18.61 79 ALA A CA 1
ATOM 637 C C . ALA A 1 80 ? 12.260 3.952 21.121 1.00 21.53 79 ALA A C 1
ATOM 638 O O . ALA A 1 80 ? 11.676 3.719 20.064 1.00 22.17 79 ALA A O 1
ATOM 640 N N . VAL A 1 81 ? 11.914 3.431 22.282 1.00 20.36 80 VAL A N 1
ATOM 641 C CA . VAL A 1 81 ? 10.749 2.595 22.472 1.00 19.75 80 VAL A CA 1
ATOM 642 C C . VAL A 1 81 ? 9.604 3.379 23.110 1.00 19.87 80 VAL A C 1
ATOM 643 O O . VAL A 1 81 ? 9.648 3.737 24.276 1.00 25.05 80 VAL A O 1
ATOM 647 N N . GLY A 1 82 ? 8.611 3.654 22.288 1.00 24.71 81 GLY A N 1
ATOM 648 C CA . GLY A 1 82 ? 7.369 4.331 22.730 1.00 27.29 81 GLY A CA 1
ATOM 649 C C . GLY A 1 82 ? 7.411 5.826 22.424 1.00 26.55 81 GLY A C 1
ATOM 650 O O . GLY A 1 82 ? 8.473 6.468 22.392 1.00 24.63 81 GLY A O 1
ATOM 651 N N . ASP A 1 83 ? 6.242 6.400 22.219 1.00 30.67 82 ASP A N 1
ATOM 652 C CA . ASP A 1 83 ? 6.162 7.841 21.894 1.00 26.20 82 ASP A CA 1
ATOM 653 C C . ASP A 1 83 ? 6.678 8.750 22.966 1.00 27.16 82 ASP A C 1
ATOM 654 O O . ASP A 1 83 ? 7.334 9.736 22.668 1.00 27.29 82 ASP A O 1
ATOM 659 N N . ALA A 1 84 ? 6.366 8.442 24.222 1.00 28.28 83 ALA A N 1
ATOM 660 C CA . ALA A 1 84 ? 6.849 9.252 25.323 1.00 29.94 83 ALA A CA 1
ATOM 661 C C . ALA A 1 84 ? 8.389 9.296 25.366 1.00 27.06 83 ALA A C 1
ATOM 662 O O . ALA A 1 84 ? 8.959 10.337 25.655 1.00 28.02 83 ALA A O 1
ATOM 664 N N . THR A 1 85 ? 9.041 8.146 25.085 1.00 25.43 84 THR A N 1
ATOM 665 C CA . THR A 1 85 ? 10.498 8.076 25.035 1.00 24.57 84 THR A CA 1
ATOM 666 C C . THR A 1 85 ? 11.096 8.962 23.907 1.00 23.08 84 THR A C 1
ATOM 667 O O . THR A 1 85 ? 12.030 9.714 24.105 1.00 21.46 84 THR A O 1
ATOM 671 N N . ALA A 1 86 ? 10.479 8.890 22.746 1.00 20.24 85 ALA A N 1
ATOM 672 C CA . ALA A 1 86 ? 10.879 9.680 21.620 1.00 23.75 85 ALA A CA 1
ATOM 673 C C . ALA A 1 86 ? 10.750 11.186 21.892 1.00 19.67 85 ALA A C 1
ATOM 674 O O . ALA A 1 86 ? 11.633 11.964 21.516 1.00 22.24 85 ALA A O 1
ATOM 676 N N . ASP A 1 87 ? 9.628 11.565 22.493 1.00 24.86 86 ASP A N 1
ATOM 677 C CA . ASP A 1 87 ? 9.366 12.967 22.877 1.00 25.01 86 ASP A CA 1
ATOM 678 C C . ASP A 1 87 ? 10.435 13.442 23.846 1.00 24.92 86 ASP A C 1
ATOM 679 O O . ASP A 1 87 ? 10.997 14.516 23.739 1.00 23.16 86 ASP A O 1
ATOM 684 N N . ALA A 1 88 ? 10.742 12.608 24.832 1.00 23.70 87 ALA A N 1
ATOM 685 C CA . ALA A 1 88 ? 11.757 12.984 25.797 1.00 22.15 87 ALA A CA 1
ATOM 686 C C . ALA A 1 88 ? 13.117 13.238 25.146 1.00 19.14 87 ALA A C 1
ATOM 687 O O . ALA A 1 88 ? 13.812 14.148 25.559 1.00 23.41 87 ALA A O 1
ATOM 689 N N . LEU A 1 89 ? 13.528 12.367 24.218 1.00 18.95 88 LEU A N 1
ATOM 690 C CA . LEU A 1 89 ? 14.785 12.520 23.461 1.00 19.66 88 LEU A CA 1
ATOM 691 C C . LEU A 1 89 ? 14.725 13.820 22.629 1.00 19.43 88 LEU A C 1
ATOM 692 O O . LEU A 1 89 ? 15.702 14.570 22.577 1.00 20.85 88 LEU A O 1
ATOM 697 N N . ALA A 1 90 ? 13.594 14.031 21.956 1.00 22.07 89 ALA A N 1
ATOM 698 C CA . ALA A 1 90 ? 13.428 15.229 21.137 1.00 21.13 89 ALA A CA 1
ATOM 699 C C . ALA A 1 90 ? 13.631 16.487 21.940 1.00 22.87 89 ALA A C 1
ATOM 700 O O . ALA A 1 90 ? 14.275 17.418 21.466 1.00 23.05 89 ALA A O 1
ATOM 702 N N . LEU A 1 91 ? 13.083 16.519 23.152 1.00 23.76 90 LEU A N 1
ATOM 703 C CA . LEU A 1 91 ? 13.313 17.644 24.039 1.00 24.20 90 LEU A CA 1
ATOM 704 C C . LEU A 1 91 ? 14.761 17.883 24.402 1.00 25.98 90 LEU A C 1
ATOM 705 O O . LEU A 1 91 ? 15.149 19.048 24.653 1.00 28.28 90 LEU A O 1
ATOM 710 N N . GLN A 1 92 ? 15.569 16.820 24.442 1.00 24.99 91 GLN A N 1
ATOM 711 C CA . GLN A 1 92 ? 17.004 16.887 24.650 1.00 23.66 91 GLN A CA 1
ATOM 712 C C . GLN A 1 92 ? 17.780 17.141 23.375 1.00 21.55 91 GLN A C 1
ATOM 713 O O . GLN A 1 92 ? 18.984 17.183 23.374 1.00 25.79 91 GLN A O 1
ATOM 719 N N . GLY A 1 93 ? 17.085 17.445 22.274 1.00 21.94 92 GLY A N 1
ATOM 720 C CA . GLY A 1 93 ? 17.771 17.741 21.020 1.00 22.84 92 GLY A CA 1
ATOM 721 C C . GLY A 1 93 ? 18.110 16.588 20.114 1.00 21.59 92 GLY A C 1
ATOM 722 O O . GLY A 1 93 ? 18.837 16.773 19.135 1.00 25.60 92 GLY A O 1
ATOM 723 N N . ILE A 1 94 ? 17.534 15.409 20.376 1.00 23.11 93 ILE A N 1
ATOM 724 C CA . ILE A 1 94 ? 17.910 14.199 19.693 1.00 22.18 93 ILE A CA 1
ATOM 725 C C . ILE A 1 94 ? 16.714 13.621 18.941 1.00 21.67 93 ILE A C 1
ATOM 726 O O . ILE A 1 94 ? 15.659 13.413 19.548 1.00 21.89 93 ILE A O 1
ATOM 731 N N . THR A 1 95 ? 16.916 13.309 17.675 1.00 22.39 94 THR A N 1
ATOM 732 C CA . THR A 1 95 ? 15.886 12.644 16.869 1.00 24.54 94 THR A CA 1
ATOM 733 C C . THR A 1 95 ? 16.178 11.146 16.896 1.00 25.69 94 THR A C 1
ATOM 734 O O . THR A 1 95 ? 17.212 10.706 16.411 1.00 28.58 94 THR A O 1
ATOM 738 N N A ALA A 1 96 ? 15.271 10.361 17.461 0.60 21.99 95 ALA A N 1
ATOM 739 N N B ALA A 1 96 ? 15.231 10.4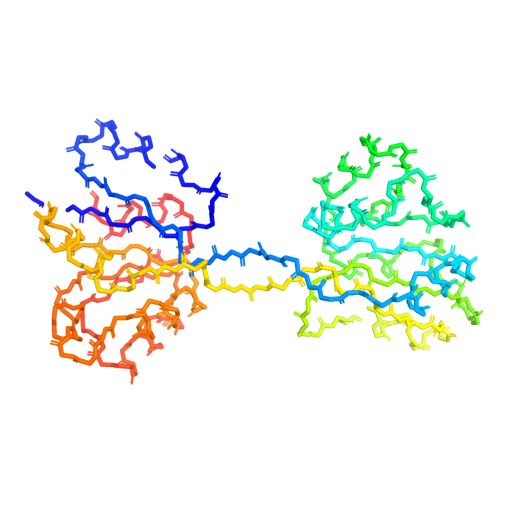01 17.432 0.40 22.74 95 ALA A N 1
ATOM 740 C CA A ALA A 1 96 ? 15.470 8.906 17.554 0.60 21.10 95 ALA A CA 1
ATOM 741 C CA B ALA A 1 96 ? 15.317 8.968 17.433 0.40 22.17 95 ALA A CA 1
ATOM 742 C C A ALA A 1 96 ? 14.420 8.130 16.736 0.60 25.10 95 ALA A C 1
ATOM 743 C C B ALA A 1 96 ? 14.656 8.390 16.172 0.40 23.96 95 ALA A C 1
ATOM 744 O O A ALA A 1 96 ? 13.221 8.433 16.806 0.60 25.03 95 ALA A O 1
ATOM 745 O O B ALA A 1 96 ? 14.062 9.098 15.315 0.40 21.52 95 ALA A O 1
ATOM 748 N N . GLU A 1 97 ? 14.860 7.096 16.017 1.00 26.29 96 GLU A N 1
ATOM 749 C CA . GLU A 1 97 ? 13.909 6.237 15.297 1.00 25.01 96 GLU A CA 1
ATOM 750 C C . GLU A 1 97 ? 13.127 5.400 16.329 1.00 31.22 96 GLU A C 1
ATOM 751 O O . GLU A 1 97 ? 13.699 4.687 17.236 1.00 27.27 96 GLU A O 1
ATOM 757 N N . ARG A 1 98 ? 11.819 5.332 16.126 1.00 34.40 97 ARG A N 1
ATOM 758 C CA A ARG A 1 98 ? 10.940 4.600 17.040 0.60 35.60 97 ARG A CA 1
ATOM 759 C CA B ARG A 1 98 ? 10.943 4.627 17.056 0.40 36.37 97 ARG A CA 1
ATOM 760 C C . ARG A 1 98 ? 10.624 3.187 16.660 1.00 41.22 97 ARG A C 1
ATOM 761 O O . ARG A 1 98 ? 10.543 2.848 15.476 1.00 40.89 97 ARG A O 1
ATOM 776 N N . SER A 1 99 ? 10.419 2.374 17.696 1.00 44.95 98 SER A N 1
ATOM 777 C CA . SER A 1 99 ? 9.819 1.075 17.532 1.00 50.46 98 SER A CA 1
ATOM 778 C C . SER A 1 99 ? 8.557 1.278 16.656 1.00 52.80 98 SER A C 1
ATOM 779 O O . SER A 1 99 ? 7.700 2.137 16.961 1.00 50.70 98 SER A O 1
ATOM 782 N N . PRO A 1 100 ? 8.459 0.521 15.546 1.00 53.73 99 PRO A N 1
ATOM 783 C CA . PRO A 1 100 ? 7.418 0.819 14.537 1.00 56.14 99 PRO A CA 1
ATOM 784 C C . PRO A 1 100 ? 6.009 0.405 14.982 1.00 57.79 99 PRO A C 1
ATOM 785 O O . PRO A 1 100 ? 5.025 0.967 14.484 1.00 62.84 99 PRO A O 1
ATOM 789 N N . GLN A 1 104 ? 4.545 -0.501 19.560 1.00 43.60 103 GLN A N 1
ATOM 790 C CA . GLN A 1 104 ? 5.666 0.141 20.262 1.00 44.78 103 GLN A CA 1
ATOM 791 C C . GLN A 1 104 ? 6.336 -0.801 21.271 1.00 43.63 103 GLN A C 1
ATOM 792 O O . GLN A 1 104 ? 6.922 -0.354 22.246 1.00 46.16 103 GLN A O 1
ATOM 794 N N . ALA A 1 105 ? 6.247 -2.107 21.030 1.00 40.88 104 ALA A N 1
ATOM 795 C CA . ALA A 1 105 ? 6.921 -3.099 21.870 1.00 38.22 104 ALA A CA 1
ATOM 796 C C . ALA A 1 105 ? 8.415 -3.048 21.593 1.00 31.47 104 ALA A C 1
ATOM 797 O O . ALA A 1 105 ? 8.852 -2.745 20.482 1.00 27.97 104 ALA A O 1
ATOM 799 N N . THR A 1 106 ? 9.213 -3.352 22.606 1.00 29.67 105 THR A N 1
ATOM 800 C CA . THR A 1 106 ? 10.649 -3.209 22.466 1.00 27.54 105 THR A CA 1
ATOM 801 C C . THR A 1 106 ? 11.152 -4.081 21.323 1.00 23.65 105 THR A C 1
ATOM 802 O O . THR A 1 106 ? 11.954 -3.662 20.503 1.00 22.26 105 THR A O 1
ATOM 806 N N . GLU A 1 107 ? 10.601 -5.290 21.231 1.00 26.13 106 GLU A N 1
ATOM 807 C CA . GLU A 1 107 ? 11.020 -6.242 20.207 1.00 26.54 106 GLU A CA 1
ATOM 808 C C . GLU A 1 107 ? 10.752 -5.788 18.773 1.00 24.33 106 GLU A C 1
ATOM 809 O O . GLU A 1 107 ? 11.340 -6.342 17.855 1.00 26.29 106 GLU A O 1
ATOM 815 N N . GLY A 1 108 ? 9.853 -4.816 18.589 1.00 26.86 107 GLY A N 1
ATOM 816 C CA . GLY A 1 108 ? 9.620 -4.193 17.278 1.00 26.55 107 GLY A CA 1
ATOM 817 C C . GLY A 1 108 ? 10.872 -3.639 16.630 1.00 22.97 107 GLY A C 1
ATOM 818 O O . GLY A 1 108 ? 10.953 -3.528 15.414 1.00 24.87 107 GLY A O 1
ATOM 819 N N . LEU A 1 109 ? 11.872 -3.271 17.444 1.00 21.00 108 LEU A N 1
ATOM 820 C CA . LEU A 1 109 ? 13.111 -2.760 16.891 1.00 19.64 108 LEU A CA 1
ATOM 821 C C . LEU A 1 109 ? 13.842 -3.755 16.017 1.00 20.80 108 LEU A C 1
ATOM 822 O O . LEU A 1 109 ? 14.603 -3.336 15.137 1.00 21.22 108 LEU A O 1
ATOM 827 N N . LEU A 1 110 ? 13.591 -5.054 16.224 1.00 20.18 109 LEU A N 1
ATOM 828 C CA . LEU A 1 110 ? 14.230 -6.110 15.432 1.00 20.94 109 LEU A CA 1
ATOM 829 C C . LEU A 1 110 ? 13.630 -6.288 14.052 1.00 22.53 109 LEU A C 1
ATOM 830 O O . LEU A 1 110 ? 14.013 -7.182 13.318 1.00 25.55 109 LEU A O 1
ATOM 835 N N . THR A 1 111 ? 12.627 -5.477 13.729 1.00 22.74 110 THR A N 1
ATOM 836 C CA . THR A 1 111 ? 12.057 -5.434 12.367 1.00 25.19 110 THR A CA 1
ATOM 837 C C . THR A 1 111 ? 12.508 -4.203 11.607 1.00 24.22 110 THR A C 1
ATOM 838 O O . THR A 1 111 ? 12.097 -4.009 10.433 1.00 28.49 110 THR A O 1
ATOM 842 N N . LEU A 1 112 ? 13.319 -3.336 12.218 1.00 24.98 111 LEU A N 1
ATOM 843 C CA . LEU A 1 112 ? 13.770 -2.111 11.543 1.00 25.42 111 LEU A CA 1
ATOM 844 C C . LEU A 1 112 ? 14.937 -2.399 10.595 1.00 28.30 111 LEU A C 1
ATOM 845 O O . LEU A 1 112 ? 15.928 -2.979 11.017 1.00 29.72 111 LEU A O 1
ATOM 850 N N . PRO A 1 113 ? 14.836 -1.989 9.325 1.00 30.82 112 PRO A N 1
ATOM 851 C CA . PRO A 1 113 ? 15.971 -2.192 8.399 1.00 32.85 112 PRO A CA 1
ATOM 852 C C . PRO A 1 113 ? 17.310 -1.660 8.892 1.00 28.57 112 PRO A C 1
ATOM 853 O O . PRO A 1 113 ? 18.347 -2.307 8.67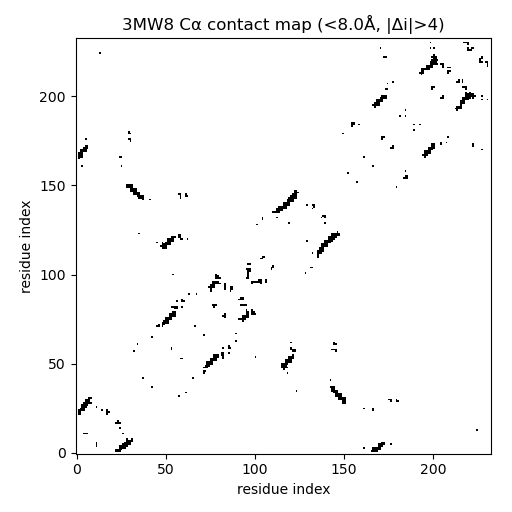3 1.00 32.71 112 PRO A O 1
ATOM 857 N N . SER A 1 114 ? 17.294 -0.542 9.619 1.00 29.96 113 SER A N 1
ATOM 858 C CA . SER A 1 114 ? 18.518 0.072 10.090 1.00 26.54 113 SER A CA 1
ATOM 859 C C . SER A 1 114 ? 19.243 -0.730 11.151 1.00 26.20 113 SER A C 1
ATOM 860 O O . SER A 1 114 ? 20.403 -0.494 11.389 1.00 26.99 113 SER A O 1
ATOM 863 N N . LEU A 1 115 ? 18.572 -1.681 11.799 1.00 26.40 114 LEU A N 1
ATOM 864 C CA . LEU A 1 115 ? 19.263 -2.576 12.761 1.00 24.29 114 LEU A CA 1
ATOM 865 C C . LEU A 1 115 ? 19.538 -3.996 12.230 1.00 24.93 114 LEU A C 1
ATOM 866 O O . LEU A 1 115 ? 19.999 -4.872 13.003 1.00 24.75 114 LEU A O 1
ATOM 871 N N . GLU A 1 116 ? 19.243 -4.229 10.947 1.00 29.65 115 GLU A N 1
ATOM 872 C CA . GLU A 1 116 ? 19.495 -5.535 10.333 1.00 30.09 115 GLU A CA 1
ATOM 873 C C . GLU A 1 116 ? 20.973 -5.865 10.296 1.00 30.73 115 GLU A C 1
ATOM 874 O O . GLU A 1 116 ? 21.342 -6.987 10.611 1.00 32.56 115 GLU A O 1
ATOM 880 N N . GLN A 1 117 ? 21.826 -4.901 9.965 1.00 29.46 116 GLN A N 1
ATOM 881 C CA . GLN A 1 117 ? 23.257 -5.171 9.864 1.00 32.63 116 GLN A CA 1
ATOM 882 C C . GLN A 1 117 ? 24.018 -4.454 10.987 1.00 31.62 116 GLN A C 1
ATOM 883 O O . GLN A 1 117 ? 24.314 -3.285 10.910 1.00 31.25 116 GLN A O 1
ATOM 889 N N . VAL A 1 118 ? 24.299 -5.184 12.047 1.00 27.17 117 VAL A N 1
ATOM 890 C CA . VAL A 1 118 ? 24.918 -4.611 13.226 1.00 23.63 117 VAL A CA 1
ATOM 891 C C . VAL A 1 118 ? 26.126 -5.360 13.719 1.00 25.04 117 VAL A C 1
ATOM 892 O O . VAL A 1 118 ? 26.612 -5.097 14.816 1.00 23.83 117 VAL A O 1
ATOM 896 N N . SER A 1 119 ? 26.653 -6.276 12.906 1.00 28.85 118 SER A N 1
ATOM 897 C CA . SER A 1 119 ? 27.850 -7.003 13.316 1.00 30.02 118 SER A CA 1
ATOM 898 C C . SER A 1 119 ? 29.003 -6.066 13.653 1.00 31.31 118 SER A C 1
ATOM 899 O O . SER A 1 119 ? 29.383 -5.189 12.8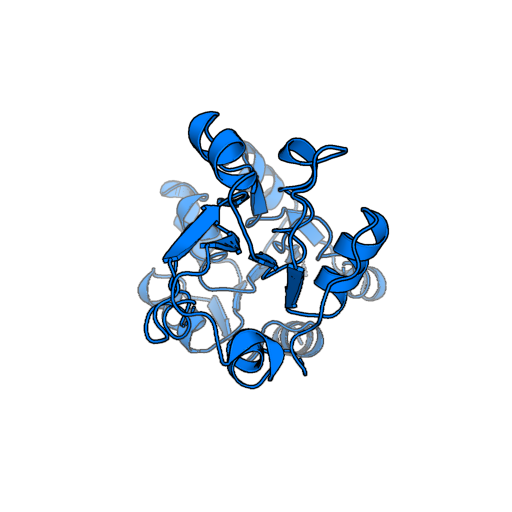58 1.00 32.52 118 SER A O 1
ATOM 902 N N . GLY A 1 120 ? 29.561 -6.264 14.834 1.00 29.13 119 GLY A N 1
ATOM 903 C CA . GLY A 1 120 ? 30.676 -5.466 15.308 1.00 28.07 119 GLY A CA 1
ATOM 904 C C . GLY A 1 120 ? 30.346 -4.050 15.745 1.00 28.34 119 GLY A C 1
ATOM 905 O O . GLY A 1 120 ? 31.212 -3.340 16.245 1.00 31.19 119 GLY A O 1
ATOM 906 N N . LYS A 1 121 ? 29.083 -3.642 15.648 1.00 26.54 120 LYS A N 1
ATOM 907 C CA . LYS A 1 121 ? 28.703 -2.331 16.146 1.00 26.08 120 LYS A CA 1
ATOM 908 C C . LYS A 1 121 ? 28.590 -2.277 17.664 1.00 25.00 120 LYS A C 1
ATOM 909 O O . LYS A 1 121 ? 28.200 -3.270 18.323 1.00 24.46 120 LYS A O 1
ATOM 915 N N . GLN A 1 122 ? 28.962 -1.121 18.204 1.00 23.26 121 GLN A N 1
ATOM 916 C CA . GLN A 1 122 ? 28.905 -0.864 19.619 1.00 22.94 121 GLN A CA 1
ATOM 917 C C . GLN A 1 122 ? 27.522 -0.298 19.930 1.00 20.68 121 GLN A C 1
ATOM 918 O O . GLN A 1 122 ? 27.200 0.823 19.546 1.00 21.46 121 GLN A O 1
ATOM 924 N N . ILE A 1 123 ? 26.677 -1.093 20.578 1.00 20.10 122 ILE A N 1
ATOM 925 C CA . ILE A 1 123 ? 25.320 -0.728 20.878 1.00 19.12 122 ILE A CA 1
ATOM 926 C C . ILE A 1 123 ? 25.127 -0.684 22.370 1.00 18.59 122 ILE A C 1
ATOM 927 O O . ILE A 1 123 ? 25.456 -1.646 23.064 1.00 19.14 122 ILE A O 1
ATOM 932 N N . VAL A 1 124 ? 24.585 0.429 22.851 1.00 16.80 123 VAL A N 1
ATOM 933 C CA . VAL A 1 124 ? 24.341 0.638 24.250 1.00 15.70 123 VAL A CA 1
ATOM 934 C C . VAL A 1 124 ? 22.813 0.721 24.481 1.00 16.43 123 VAL A C 1
ATOM 935 O O . VAL A 1 124 ? 22.078 1.489 23.777 1.00 16.81 123 VAL A O 1
ATOM 939 N N . ILE A 1 125 ? 22.290 -0.081 25.406 1.00 15.73 124 ILE A N 1
ATOM 940 C CA . ILE A 1 125 ? 20.891 -0.098 25.785 1.00 13.15 124 ILE A CA 1
ATOM 941 C C . ILE A 1 125 ? 20.731 0.686 27.079 1.00 13.57 124 ILE A C 1
ATOM 942 O O . ILE A 1 125 ? 21.318 0.293 28.095 1.00 14.26 124 ILE A O 1
ATOM 947 N N . VAL A 1 126 ? 20.034 1.820 27.006 1.00 13.93 125 VAL A N 1
ATOM 948 C CA . VAL A 1 126 ? 19.810 2.654 28.177 1.00 13.73 125 VAL A CA 1
ATOM 949 C C . VAL A 1 126 ? 18.487 2.239 28.781 1.00 13.87 125 VAL A C 1
ATOM 950 O O . VAL A 1 126 ? 17.420 2.293 28.151 1.00 16.57 125 VAL A O 1
ATOM 954 N N . ARG A 1 127 ? 18.552 1.794 30.012 1.00 15.42 126 ARG A N 1
ATOM 955 C CA . ARG A 1 127 ? 17.441 1.011 30.621 1.00 15.25 126 ARG A CA 1
ATOM 956 C C . ARG A 1 127 ? 17.526 1.032 32.135 1.00 15.37 126 ARG A C 1
ATOM 957 O O . ARG A 1 127 ? 18.419 1.635 32.705 1.00 15.70 126 ARG A O 1
ATOM 965 N N . GLY A 1 128 ? 16.528 0.425 32.792 1.00 17.86 127 GLY A N 1
ATOM 966 C CA . GLY A 1 128 ? 16.515 0.221 34.223 1.00 19.13 127 GLY A CA 1
ATOM 967 C C . GLY A 1 128 ? 17.267 -1.039 34.610 1.00 22.44 127 GLY A C 1
ATOM 968 O O . GLY A 1 128 ? 17.479 -1.953 33.794 1.00 26.19 127 GLY A O 1
ATOM 969 N N . LYS A 1 129 ? 17.715 -1.077 35.848 1.00 19.56 128 LYS A N 1
ATOM 970 C CA . LYS A 1 129 ? 18.510 -2.193 36.365 1.00 21.87 128 LYS A CA 1
ATOM 971 C C . LYS A 1 129 ? 17.652 -3.448 36.456 1.00 27.02 128 LYS A C 1
ATOM 972 O O . LYS A 1 129 ? 16.479 -3.381 36.824 1.00 27.91 128 LYS A O 1
ATOM 978 N N . GLY A 1 130 ? 18.218 -4.570 36.068 1.00 29.43 129 GLY A N 1
ATOM 979 C CA . GLY A 1 130 ? 17.530 -5.842 36.231 1.00 31.14 129 GLY A CA 1
ATOM 980 C C . GLY A 1 130 ? 16.688 -6.309 35.063 1.00 30.70 129 GLY A C 1
ATOM 981 O O . GLY A 1 130 ? 16.454 -5.600 34.086 1.00 28.89 129 GLY A O 1
ATOM 982 N N . GLY A 1 131 ? 16.276 -7.568 35.161 1.00 27.32 130 GLY A N 1
ATOM 983 C CA . GLY A 1 131 ? 15.392 -8.155 34.208 1.00 28.75 130 GLY A CA 1
ATOM 984 C C . GLY A 1 131 ? 16.074 -8.501 32.881 1.00 28.05 130 GLY A C 1
ATOM 985 O O . GLY A 1 131 ? 17.256 -8.280 32.665 1.00 31.99 130 GLY A O 1
ATOM 986 N N . ARG A 1 132 ? 15.291 -9.072 32.006 1.00 25.49 131 ARG A N 1
ATOM 987 C CA . ARG A 1 132 ? 15.775 -9.553 30.747 1.00 26.49 131 ARG A CA 1
ATOM 988 C C . ARG A 1 132 ? 15.552 -8.487 29.695 1.00 25.20 131 ARG A C 1
ATOM 989 O O . ARG A 1 132 ? 14.758 -7.587 29.871 1.00 26.76 131 ARG A O 1
ATOM 997 N N . GLU A 1 133 ? 16.323 -8.553 28.617 1.00 22.85 132 GLU A N 1
ATOM 998 C CA . GLU A 1 133 ? 16.077 -7.663 27.513 1.00 19.22 132 GLU A CA 1
ATOM 999 C C . GLU A 1 133 ? 16.211 -8.481 26.245 1.00 19.73 132 GLU A C 1
ATOM 1000 O O . GLU A 1 133 ? 17.246 -8.466 25.567 1.00 20.39 132 GLU A O 1
ATOM 1006 N N . ALA A 1 134 ? 15.134 -9.179 25.887 1.00 23.32 133 ALA A N 1
ATOM 1007 C CA . ALA A 1 134 ? 15.140 -10.068 24.724 1.00 24.48 133 ALA A CA 1
ATOM 1008 C C . ALA A 1 134 ? 15.496 -9.362 23.397 1.00 20.90 133 ALA A C 1
ATOM 1009 O O . ALA A 1 134 ? 16.182 -9.944 22.545 1.00 22.07 133 ALA A O 1
ATOM 1019 N N . ALA A 1 136 ? 17.603 -6.955 23.042 1.00 18.85 135 ALA A N 1
ATOM 1020 C CA . ALA A 1 136 ? 19.056 -6.777 23.004 1.00 17.41 135 ALA A CA 1
ATOM 1021 C C . ALA A 1 136 ? 19.778 -8.088 22.811 1.00 17.34 135 ALA A C 1
ATOM 1022 O O . ALA A 1 136 ? 20.791 -8.151 22.101 1.00 18.88 135 ALA A O 1
ATOM 1024 N N . ASP A 1 137 ? 19.213 -9.158 23.325 1.00 18.72 136 ASP A 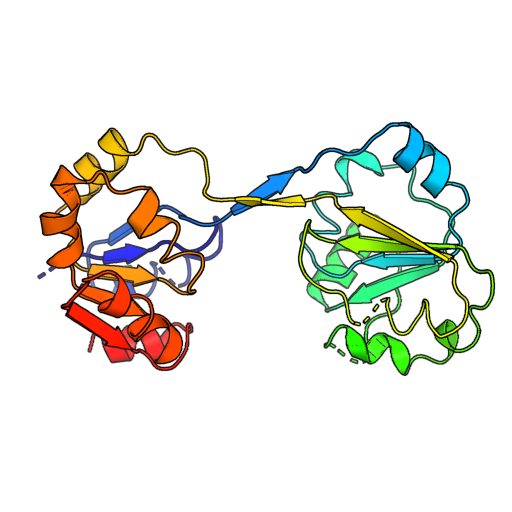N 1
ATOM 1025 C CA . ASP A 1 137 ? 19.708 -10.520 23.021 1.00 20.10 136 ASP A CA 1
ATOM 1026 C C . ASP A 1 137 ? 19.648 -10.803 21.504 1.00 19.44 136 ASP A C 1
ATOM 1027 O O . ASP A 1 137 ? 20.544 -11.422 20.979 1.00 19.54 136 ASP A O 1
ATOM 1032 N N . GLY A 1 138 ? 18.597 -10.353 20.822 1.00 20.39 137 GLY A N 1
ATOM 1033 C CA . GLY A 1 138 ? 18.572 -10.432 19.348 1.00 20.69 137 GLY A CA 1
ATOM 1034 C C . GLY A 1 138 ? 19.714 -9.702 18.678 1.00 17.95 137 GLY A C 1
ATOM 1035 O O . GLY A 1 138 ? 20.286 -10.183 17.685 1.00 21.35 137 GLY A O 1
ATOM 1036 N N . LEU A 1 139 ? 20.083 -8.509 19.203 1.00 18.57 138 LEU A N 1
ATOM 1037 C CA . LEU A 1 139 ? 21.223 -7.799 18.666 1.00 19.03 138 LEU A CA 1
ATOM 1038 C C . LEU A 1 139 ? 22.530 -8.535 18.916 1.00 18.76 138 LEU A C 1
ATOM 1039 O O . LEU A 1 139 ? 23.463 -8.495 18.077 1.00 20.88 138 LEU A O 1
ATOM 1044 N N . ARG A 1 140 ? 22.660 -9.140 20.096 1.00 19.31 139 ARG A N 1
ATOM 1045 C CA . ARG A 1 140 ? 23.853 -9.956 20.384 1.00 20.45 139 ARG A CA 1
ATOM 1046 C C . ARG A 1 140 ? 23.992 -11.104 19.388 1.00 20.33 139 ARG A C 1
ATOM 1047 O O . ARG A 1 140 ? 25.098 -11.380 18.874 1.00 22.32 139 ARG A O 1
ATOM 1055 N N . LEU A 1 141 ? 22.862 -11.721 19.102 1.00 21.92 140 LEU A N 1
ATOM 1056 C CA A LEU A 1 141 ? 22.777 -12.814 18.137 0.50 22.62 140 LEU A CA 1
ATOM 1057 C CA B LEU A 1 141 ? 22.802 -12.841 18.136 0.50 23.09 140 LEU A CA 1
ATOM 1058 C C . LEU A 1 141 ? 23.243 -12.356 16.762 1.00 24.16 140 LEU A C 1
ATOM 1059 O O . LEU A 1 141 ? 23.906 -13.102 16.038 1.00 26.53 140 LEU A O 1
ATOM 1068 N N . ARG A 1 142 ? 22.896 -11.111 16.405 1.00 23.64 141 ARG A N 1
ATOM 1069 C CA . ARG A 1 142 ? 23.336 -10.522 15.135 1.00 23.17 141 ARG A CA 1
ATOM 1070 C C . ARG A 1 142 ? 24.795 -10.098 15.121 1.00 26.26 141 ARG A C 1
ATOM 1071 O O . ARG A 1 142 ? 25.260 -9.535 14.123 1.00 29.71 141 ARG A O 1
ATOM 1079 N N . GLY A 1 143 ? 25.523 -10.318 16.212 1.00 24.26 142 GLY A N 1
ATOM 1080 C CA . GLY A 1 143 ? 26.937 -9.978 16.232 1.00 24.82 142 GLY A CA 1
ATOM 1081 C C . GLY A 1 143 ? 27.291 -8.608 16.751 1.00 23.73 142 GLY A C 1
ATOM 1082 O O . GLY A 1 143 ? 28.457 -8.213 16.707 1.00 24.39 142 GLY A O 1
ATOM 1083 N N . ALA A 1 144 ? 26.327 -7.872 17.287 1.00 21.23 143 ALA A N 1
ATOM 1084 C CA . ALA A 1 144 ? 26.630 -6.575 17.888 1.00 22.45 143 ALA A CA 1
ATOM 1085 C C . ALA A 1 144 ? 27.317 -6.761 19.238 1.00 21.80 143 ALA A C 1
ATOM 1086 O O . ALA A 1 144 ? 27.169 -7.789 19.894 1.00 22.81 143 ALA A O 1
ATOM 1088 N N . ASN A 1 145 ? 28.109 -5.761 19.595 1.00 19.43 144 ASN A N 1
ATOM 1089 C CA . ASN A 1 145 ? 28.756 -5.646 20.889 1.00 21.21 144 ASN A CA 1
ATOM 1090 C C . ASN A 1 145 ? 27.801 -4.799 21.749 1.00 21.33 144 ASN A C 1
ATOM 1091 O O . ASN A 1 145 ? 27.792 -3.548 21.709 1.00 20.65 144 ASN A O 1
ATOM 1096 N N . VAL A 1 146 ? 26.997 -5.506 22.545 1.00 19.97 145 VAL A N 1
ATOM 1097 C CA . VAL A 1 146 ? 25.924 -4.909 23.301 1.00 16.94 145 VAL A CA 1
ATOM 1098 C C . VAL A 1 146 ? 26.355 -4.694 24.758 1.00 18.60 145 VAL A C 1
ATOM 1099 O O . VAL A 1 146 ? 26.956 -5.559 25.391 1.00 18.78 145 VAL A O 1
ATOM 1103 N N . SER A 1 147 ? 26.104 -3.496 25.257 1.00 17.18 146 SER A N 1
ATOM 1104 C CA . SER A 1 147 ? 26.245 -3.197 26.677 1.00 17.74 146 SER A CA 1
ATOM 1105 C C . SER A 1 147 ? 25.023 -2.425 27.174 1.00 16.28 146 SER A C 1
ATOM 1106 O O . SER A 1 147 ? 24.180 -1.929 26.378 1.00 17.79 146 SER A O 1
ATOM 1109 N N . TYR A 1 148 ? 24.945 -2.317 28.505 1.00 15.91 147 TYR A N 1
ATOM 1110 C CA . TYR A 1 148 ? 23.857 -1.597 29.117 1.00 14.57 147 TYR A CA 1
ATOM 1111 C C . TYR A 1 148 ? 24.365 -0.348 29.843 1.00 17.15 147 TYR A C 1
ATOM 1112 O O . TYR A 1 148 ? 25.460 -0.349 30.414 1.00 19.32 147 TYR A O 1
ATOM 1121 N N . LEU A 1 149 ? 23.571 0.708 29.794 1.00 14.96 148 LEU A N 1
ATOM 1122 C CA . LEU A 1 149 ? 23.718 1.866 30.698 1.00 14.51 148 LEU A CA 1
ATOM 1123 C C . LEU A 1 149 ? 22.463 1.889 31.556 1.00 15.84 148 LEU A C 1
ATOM 1124 O O . LEU A 1 149 ? 21.393 2.351 31.146 1.00 15.50 148 LEU A O 1
ATOM 1129 N N . GLU A 1 150 ? 22.605 1.324 32.748 1.00 16.37 149 GLU A N 1
ATOM 1130 C CA . GLU A 1 150 ? 21.445 1.117 33.670 1.00 14.48 149 GLU A CA 1
ATOM 1131 C C . GLU A 1 150 ? 21.346 2.356 34.557 1.00 16.60 149 GLU A C 1
ATOM 1132 O O . GLU A 1 150 ? 22.035 2.472 35.577 1.00 21.65 149 GLU A O 1
ATOM 1138 N N . VAL A 1 151 ? 20.545 3.326 34.135 1.00 16.04 150 VAL A N 1
ATOM 1139 C CA . VAL A 1 151 ? 20.566 4.640 34.731 1.00 14.97 150 VAL A CA 1
ATOM 1140 C C . VAL A 1 151 ? 19.540 4.844 35.879 1.00 14.08 150 VAL A C 1
ATOM 1141 O O . VAL A 1 151 ? 19.617 5.798 36.638 1.00 16.10 150 VAL A O 1
ATOM 1145 N N . TYR A 1 152 ? 18.601 3.926 35.989 1.00 15.96 151 TYR A N 1
ATOM 1146 C CA . TYR A 1 152 ? 17.626 3.948 37.067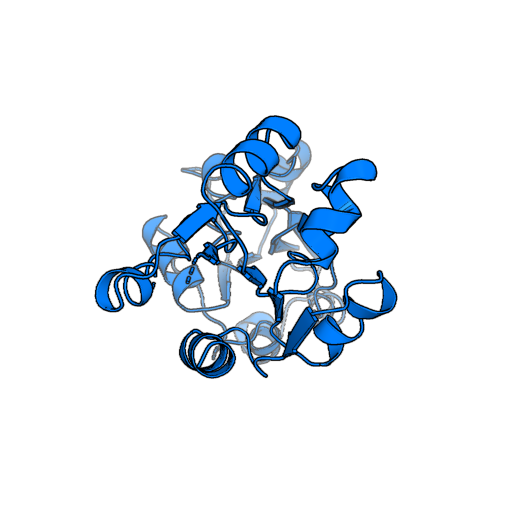 1.00 14.72 151 TYR A CA 1
ATOM 1147 C C . TYR A 1 152 ? 17.368 2.545 37.570 1.00 16.71 151 TYR A C 1
ATOM 1148 O O . TYR A 1 152 ? 17.741 1.562 36.924 1.00 18.14 151 TYR A O 1
ATOM 1157 N N . GLN A 1 153 ? 16.657 2.461 38.696 1.00 16.80 152 GLN A N 1
ATOM 1158 C CA . GLN A 1 153 ? 16.323 1.196 39.277 1.00 18.27 152 GLN A CA 1
ATOM 1159 C C . GLN A 1 153 ? 14.997 1.412 39.991 1.00 21.35 152 GLN A C 1
ATOM 1160 O O . GLN A 1 153 ? 14.719 2.524 40.440 1.00 21.53 152 GLN A O 1
ATOM 1166 N N . ARG A 1 154 ? 14.203 0.352 40.051 1.00 22.48 153 ARG A N 1
ATOM 1167 C CA . ARG A 1 154 ? 12.984 0.369 40.832 1.00 25.87 153 ARG A CA 1
ATOM 1168 C C . ARG A 1 154 ? 13.295 0.264 42.304 1.00 29.09 153 ARG A C 1
ATOM 1169 O O . ARG A 1 154 ? 14.233 -0.434 42.729 1.00 32.39 153 ARG A O 1
ATOM 1177 N N . ALA A 1 155 ? 12.480 0.937 43.109 1.00 28.23 154 ALA A N 1
ATOM 1178 C CA . ALA A 1 155 ? 12.662 0.936 44.541 1.00 28.11 154 ALA A CA 1
ATOM 1179 C C . ALA A 1 155 ? 11.275 1.182 45.201 1.00 31.10 154 ALA A C 1
ATOM 1180 O O . ALA A 1 155 ? 10.333 1.631 44.546 1.00 32.42 154 ALA A O 1
ATOM 1182 N N . CYS A 1 156 ? 11.202 0.970 46.492 1.00 35.54 155 CYS A N 1
ATOM 1183 C CA . CYS A 1 156 ? 10.138 1.571 47.306 1.00 36.65 155 CYS A CA 1
ATOM 1184 C C . CYS A 1 156 ? 10.714 2.897 47.804 1.00 38.45 155 CYS A C 1
ATOM 1185 O O . CYS A 1 156 ? 11.882 2.914 48.225 1.00 41.00 155 CYS A O 1
ATOM 1188 N N . PRO A 1 157 ? 9.954 4.014 47.677 1.00 35.30 156 PRO A N 1
ATOM 1189 C CA . PRO A 1 157 ? 10.534 5.324 48.062 1.00 40.88 156 PRO A CA 1
ATOM 1190 C C . PRO A 1 157 ? 10.891 5.315 49.538 1.00 43.70 156 PRO A C 1
ATOM 1191 O O . PRO A 1 157 ? 10.272 4.573 50.311 1.00 39.38 156 PRO A O 1
ATOM 1195 N N . PRO A 1 158 ? 11.883 6.132 49.931 1.00 47.52 157 PRO A N 1
ATOM 1196 C CA . PRO A 1 158 ? 12.256 6.141 51.347 1.00 49.08 157 PRO A CA 1
ATOM 1197 C C . PRO A 1 158 ? 11.061 6.622 52.164 1.00 48.64 157 PRO A C 1
ATOM 1198 O O . PRO A 1 158 ? 10.501 7.671 51.850 1.00 50.93 157 PRO A O 1
ATOM 1202 N N . LEU A 1 159 ? 10.614 5.796 53.114 1.00 47.18 158 LEU A N 1
ATOM 1203 C CA . LEU A 1 159 ? 9.467 6.125 53.975 1.00 45.11 158 LEU A CA 1
ATOM 1204 C C . LEU A 1 159 ? 9.788 5.747 55.397 1.00 44.82 158 LEU A C 1
ATOM 1205 O O . LEU A 1 159 ? 10.388 4.703 55.655 1.00 43.96 158 LEU A O 1
ATOM 1210 N N . ASP A 1 160 ? 9.353 6.610 56.319 1.00 45.39 159 ASP A N 1
ATOM 1211 C CA . ASP A 1 160 ? 9.345 6.292 57.729 1.00 44.28 159 ASP A CA 1
ATOM 1212 C C . ASP A 1 160 ? 8.171 5.346 57.924 1.00 40.82 159 ASP A C 1
ATOM 1213 O O . ASP A 1 160 ? 7.017 5.809 57.967 1.00 37.27 159 ASP A O 1
ATOM 1218 N N . ALA A 1 161 ? 8.432 4.039 58.003 1.00 37.51 160 ALA A N 1
ATOM 1219 C CA . ALA A 1 161 ? 7.321 3.064 57.951 1.00 40.13 160 ALA A CA 1
ATOM 1220 C C . ALA A 1 161 ? 6.345 3.207 59.138 1.00 39.14 160 ALA A C 1
ATOM 1221 O O . ALA A 1 161 ? 5.123 3.235 58.950 1.00 35.37 160 ALA A O 1
ATOM 1223 N N . PRO A 1 162 ? 6.868 3.320 60.357 1.00 38.73 161 PRO A N 1
ATOM 1224 C CA . PRO A 1 162 ? 5.965 3.533 61.500 1.00 38.03 161 PRO A CA 1
ATOM 1225 C C . PRO A 1 162 ? 5.110 4.780 61.400 1.00 38.00 161 PRO A C 1
ATOM 1226 O O . PRO A 1 162 ? 3.898 4.726 61.706 1.00 38.21 161 PRO A O 1
ATOM 1230 N N . ALA A 1 163 ? 5.727 5.898 61.003 1.00 38.16 162 ALA A N 1
ATOM 1231 C CA . ALA A 1 163 ? 5.006 7.168 60.878 1.00 35.56 162 ALA A CA 1
ATOM 1232 C C . ALA A 1 163 ? 3.953 7.067 59.760 1.00 32.52 162 ALA A C 1
ATOM 1233 O O . ALA A 1 163 ? 2.825 7.575 59.898 1.00 31.94 162 ALA A O 1
ATOM 1235 N N . SER A 1 164 ? 4.311 6.414 58.664 1.00 30.43 163 SER A N 1
ATOM 1236 C CA . SER A 1 164 ? 3.330 6.184 57.597 1.00 29.25 163 SER A CA 1
ATOM 1237 C C . SER A 1 164 ? 2.166 5.286 58.020 1.00 29.58 163 SER A C 1
ATOM 1238 O O . SER A 1 164 ? 0.999 5.676 57.858 1.00 32.69 163 SER A O 1
ATOM 1241 N N . VAL A 1 165 ? 2.430 4.126 58.615 1.00 27.60 164 VAL A N 1
ATOM 1242 C CA . VAL A 1 165 ? 1.339 3.277 59.020 1.00 26.76 164 VAL A CA 1
ATOM 1243 C C . VAL A 1 165 ? 0.460 3.959 60.039 1.00 28.75 164 VAL A C 1
ATOM 1244 O O . VAL A 1 165 ? -0.778 3.879 59.976 1.00 27.36 164 VAL A O 1
ATOM 1248 N N . SER A 1 166 ? 1.083 4.693 60.971 1.00 29.23 165 SER A N 1
ATOM 1249 C CA . SER A 1 166 ? 0.289 5.455 61.939 1.00 28.95 165 SER A CA 1
ATOM 1250 C C . SER A 1 166 ? -0.675 6.451 61.318 1.00 30.52 165 SER A C 1
ATOM 1251 O O . SER A 1 166 ? -1.819 6.588 61.785 1.00 28.72 165 SER A O 1
ATOM 1254 N N . ARG A 1 167 ? -0.181 7.211 60.346 1.00 28.98 166 ARG A N 1
ATOM 1255 C CA . ARG A 1 167 ? -0.980 8.184 59.593 1.00 27.66 166 ARG A CA 1
ATOM 1256 C C . ARG A 1 167 ? -2.135 7.457 58.911 1.00 27.87 166 ARG A C 1
ATOM 1257 O O . ARG A 1 167 ? -3.283 7.896 58.996 1.00 25.74 166 ARG A O 1
ATOM 1265 N N . TRP A 1 168 ? -1.846 6.335 58.258 1.00 27.78 167 TRP A N 1
ATOM 1266 C CA . TRP A 1 168 ? -2.912 5.569 57.570 1.00 23.80 167 TRP A CA 1
ATOM 1267 C C . TRP A 1 168 ? -3.991 5.121 58.589 1.00 25.13 167 TRP A C 1
ATOM 1268 O O . TRP A 1 168 ? -5.186 5.240 58.330 1.00 26.48 167 TRP A O 1
ATOM 1279 N N . GLN A 1 169 ? -3.556 4.593 59.739 1.00 25.96 168 GLN A N 1
ATOM 1280 C CA . GLN A 1 169 ? -4.512 4.073 60.720 1.00 27.67 168 GLN A CA 1
ATOM 1281 C C . GLN A 1 169 ? -5.347 5.204 61.340 1.00 28.84 168 GLN A C 1
ATOM 1282 O O . GLN A 1 169 ? -6.573 5.082 61.498 1.00 30.76 168 GLN A O 1
ATOM 1288 N N A SER A 1 170 ? -4.680 6.296 61.703 0.60 29.64 169 SER A N 1
ATOM 1289 N N B SER A 1 170 ? -4.695 6.307 61.701 0.40 28.26 169 SER A N 1
ATOM 1290 C CA A SER A 1 170 ? -5.337 7.457 62.296 0.60 29.82 169 SER A CA 1
ATOM 1291 C CA B SER A 1 170 ? -5.392 7.424 62.334 0.40 27.35 169 SER A CA 1
ATOM 1292 C C A SER A 1 170 ? -6.347 8.109 61.352 0.60 27.58 169 SER A C 1
ATOM 1293 C C B SER A 1 170 ? -6.320 8.175 61.362 0.40 26.99 169 SER A C 1
ATOM 1294 O O A SER A 1 170 ? -7.426 8.577 61.782 0.60 29.06 169 SER A O 1
ATOM 1295 O O B SER A 1 170 ? -7.329 8.766 61.782 0.40 28.81 169 SER A O 1
ATOM 1300 N N . PHE A 1 171 ? -5.985 8.133 60.072 1.00 27.67 170 PHE A N 1
ATOM 1301 C CA . PHE A 1 171 ? -6.830 8.685 59.032 1.00 27.43 170 PHE A CA 1
ATOM 1302 C C . PHE A 1 171 ? -8.067 7.836 58.847 1.00 27.87 170 PHE A C 1
ATOM 1303 O O . PHE A 1 171 ? -9.113 8.346 58.472 1.00 31.84 170 PHE A O 1
ATOM 1311 N N . GLY A 1 172 ? -7.915 6.538 59.080 1.00 26.52 171 GLY A N 1
ATOM 1312 C CA . GLY A 1 172 ? -8.993 5.582 58.948 1.00 24.77 171 GLY A CA 1
ATOM 1313 C C . GLY A 1 172 ? -8.936 4.792 57.652 1.00 25.10 171 GLY A C 1
ATOM 1314 O O . GLY A 1 172 ? -9.940 4.174 57.266 1.00 25.87 171 GLY A O 1
ATOM 1315 N N . ILE A 1 173 ? -7.775 4.771 57.000 1.00 24.76 172 ILE A N 1
ATOM 1316 C CA . ILE A 1 173 ? -7.599 3.875 55.855 1.00 21.02 172 ILE A CA 1
ATOM 1317 C C . ILE A 1 173 ? -8.089 2.441 56.151 1.00 22.93 172 ILE A C 1
ATOM 1318 O O . ILE A 1 173 ? -7.635 1.785 57.114 1.00 23.24 172 ILE A O 1
ATOM 1323 N N . ASP A 1 174 ? -8.964 1.938 55.271 1.00 23.32 173 ASP A N 1
ATOM 1324 C CA . ASP A 1 174 ? -9.415 0.549 55.297 1.00 19.96 173 ASP A CA 1
ATOM 1325 C C . ASP A 1 174 ? -9.423 -0.225 53.987 1.00 23.30 173 ASP A C 1
ATOM 1326 O O . ASP A 1 174 ? -9.839 -1.388 53.945 1.00 23.36 173 ASP A O 1
ATOM 1331 N N . THR A 1 175 ? -8.902 0.418 52.934 1.00 19.87 174 THR A N 1
ATOM 1332 C CA . THR A 1 175 ? -8.899 -0.110 51.606 1.00 19.78 174 THR A CA 1
ATOM 1333 C C . THR A 1 175 ? -7.614 0.372 50.987 1.00 18.89 174 THR A C 1
ATOM 1334 O O . THR A 1 175 ? -7.278 1.572 51.027 1.00 18.70 174 THR A O 1
ATOM 1338 N N . ILE A 1 176 ? -6.879 -0.558 50.399 1.00 18.58 175 ILE A N 1
ATOM 1339 C CA . ILE A 1 176 ? -5.615 -0.211 49.813 1.00 18.73 175 ILE A CA 1
ATOM 1340 C C . ILE A 1 176 ? -5.621 -0.750 48.386 1.00 17.72 175 ILE A C 1
ATOM 1341 O O . ILE A 1 176 ? -5.894 -1.958 48.144 1.00 16.70 175 ILE A O 1
ATOM 1346 N N . VAL A 1 177 ? -5.303 0.125 47.437 1.00 18.01 176 VAL A N 1
ATOM 1347 C CA . VAL A 1 177 ? -5.239 -0.321 46.037 1.00 14.56 176 VAL A CA 1
ATOM 1348 C C . VAL A 1 177 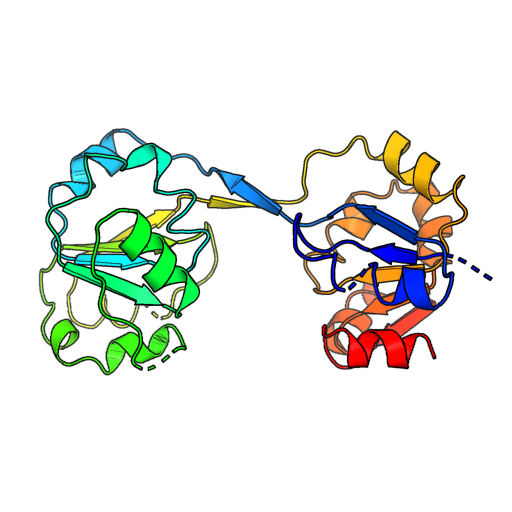? -3.784 -0.566 45.633 1.00 15.20 176 VAL A C 1
ATOM 1349 O O . VAL A 1 177 ? -2.932 0.315 45.801 1.00 17.21 176 VAL A O 1
ATOM 1353 N N . VAL A 1 178 ? -3.474 -1.771 45.197 1.00 16.09 177 VAL A N 1
ATOM 1354 C CA . VAL A 1 178 ? -2.152 -2.090 44.662 1.00 16.13 177 VAL A CA 1
ATOM 1355 C C . VAL A 1 178 ? -2.287 -2.458 43.210 1.00 18.52 177 VAL A C 1
ATOM 1356 O O . VAL A 1 178 ? -3.185 -3.207 42.804 1.00 20.32 177 VAL A O 1
ATOM 1360 N N . THR A 1 179 ? -1.366 -1.958 42.397 1.00 19.06 178 THR A N 1
ATOM 1361 C CA . THR A 1 179 ? -1.489 -2.169 40.965 1.00 19.10 178 THR A CA 1
ATOM 1362 C C . THR A 1 179 ? -0.463 -3.143 40.367 1.00 19.57 178 THR A C 1
ATOM 1363 O O . THR A 1 179 ? -0.457 -3.312 39.146 1.00 21.12 178 THR A O 1
ATOM 1367 N N . SER A 1 180 ? 0.336 -3.803 41.211 1.00 19.75 179 SER A N 1
ATOM 1368 C CA . SER A 1 180 ? 1.260 -4.827 40.793 1.00 20.56 179 SER A CA 1
ATOM 1369 C C . SER A 1 180 ? 1.696 -5.678 41.957 1.00 21.84 179 SER A C 1
ATOM 1370 O O . SER A 1 180 ? 1.540 -5.315 43.133 1.00 18.29 179 SER A O 1
ATOM 1373 N N . GLY A 1 181 ? 2.237 -6.845 41.612 1.00 21.55 180 GLY A N 1
ATOM 1374 C CA . GLY A 1 181 ? 2.845 -7.701 42.611 1.00 20.79 180 GLY A CA 1
ATOM 1375 C C . GLY A 1 181 ? 4.007 -7.066 43.347 1.00 19.59 180 GLY A C 1
ATOM 1376 O O . GLY A 1 181 ? 4.214 -7.312 44.538 1.00 22.03 180 GLY A O 1
ATOM 1377 N N . GLU A 1 182 ? 4.798 -6.237 42.632 1.00 22.33 181 GLU A N 1
ATOM 1378 C CA . GLU A 1 182 ? 5.886 -5.535 43.265 1.00 23.17 181 GLU A CA 1
ATOM 1379 C C . GLU A 1 182 ? 5.387 -4.565 44.330 1.00 20.56 181 GLU A C 1
ATOM 1380 O O . GLU A 1 182 ? 5.965 -4.486 45.419 1.00 22.73 181 GLU A O 1
ATOM 1386 N N . VAL A 1 183 ? 4.349 -3.803 44.013 1.00 19.55 182 VAL A N 1
ATOM 1387 C CA . VAL A 1 183 ? 3.787 -2.890 44.986 1.00 20.04 182 VAL A CA 1
ATOM 1388 C C . VAL A 1 183 ? 3.271 -3.675 46.195 1.00 20.57 182 VAL A C 1
ATOM 1389 O O . VAL A 1 183 ? 3.499 -3.315 47.342 1.00 20.06 182 VAL A O 1
ATOM 1393 N N . LEU A 1 184 ? 2.608 -4.786 45.949 1.00 20.23 183 LEU A N 1
ATOM 1394 C CA . LEU A 1 184 ? 2.092 -5.606 47.071 1.00 20.29 183 LEU A CA 1
ATOM 1395 C C . LEU A 1 184 ? 3.219 -6.084 47.974 1.00 21.70 183 LEU A C 1
ATOM 1396 O O . LEU A 1 184 ? 3.123 -6.014 49.185 1.00 23.51 183 LEU A O 1
ATOM 1401 N N A GLU A 1 185 ? 4.316 -6.549 47.374 0.60 22.08 184 GLU A N 1
ATOM 1402 N N B GLU A 1 185 ? 4.310 -6.549 47.369 0.40 21.83 184 GLU A N 1
ATOM 1403 C CA A GLU A 1 185 ? 5.491 -6.978 48.139 0.60 24.53 184 GLU A CA 1
ATOM 1404 C CA B GLU A 1 185 ? 5.480 -6.990 48.121 0.40 23.45 184 GLU A CA 1
ATOM 1405 C C A GLU A 1 185 ? 6.072 -5.827 48.958 0.60 24.14 184 GLU A C 1
ATOM 1406 C C B GLU A 1 185 ? 6.089 -5.842 48.942 0.40 23.73 184 GLU A C 1
ATOM 1407 O O A GLU A 1 185 ? 6.393 -5.997 50.127 0.60 29.61 184 GLU A O 1
ATOM 1408 O O B GLU A 1 185 ? 6.450 -6.037 50.097 0.40 28.07 184 GLU A O 1
ATOM 1419 N N . ASN A 1 186 ? 6.185 -4.649 48.354 1.00 23.07 185 ASN A N 1
ATOM 1420 C CA . ASN A 1 186 ? 6.675 -3.467 49.078 1.00 24.53 185 ASN A CA 1
ATOM 1421 C C . ASN A 1 186 ? 5.786 -3.114 50.268 1.00 25.11 185 ASN A C 1
ATOM 1422 O O . ASN A 1 186 ? 6.273 -2.786 51.361 1.00 27.63 185 ASN A O 1
ATOM 1427 N N . LEU A 1 187 ? 4.488 -3.202 50.052 1.00 24.32 186 LEU A N 1
ATOM 1428 C CA . LEU A 1 187 ? 3.512 -2.922 51.112 1.00 22.75 186 LEU A CA 1
ATOM 1429 C C . LEU A 1 187 ? 3.691 -3.904 52.259 1.00 24.69 186 LEU A C 1
ATOM 1430 O O . LEU A 1 187 ? 3.770 -3.485 53.428 1.00 26.83 186 LEU A O 1
ATOM 1435 N N . ILE A 1 188 ? 3.719 -5.198 51.957 1.00 26.50 187 ILE A N 1
ATOM 1436 C CA . ILE A 1 188 ? 3.780 -6.224 53.004 1.00 26.29 187 ILE A CA 1
ATOM 1437 C C . ILE A 1 188 ? 5.114 -6.072 53.733 1.00 28.50 187 ILE A C 1
ATOM 1438 O O . ILE A 1 188 ? 5.160 -6.214 54.933 1.00 32.28 187 ILE A O 1
ATOM 1443 N N . ASN A 1 189 ? 6.211 -5.775 53.010 1.00 27.98 188 ASN A N 1
ATOM 1444 C CA . ASN A 1 189 ? 7.524 -5.595 53.657 1.00 32.96 188 ASN A CA 1
ATOM 1445 C C . ASN A 1 189 ? 7.674 -4.292 54.451 1.00 32.10 188 ASN A C 1
ATOM 1446 O O . ASN A 1 189 ? 8.452 -4.234 55.411 1.00 36.78 188 ASN A O 1
ATOM 1451 N N . LEU A 1 190 ? 6.967 -3.239 54.059 1.00 32.87 189 LEU A N 1
ATOM 1452 C CA . LEU A 1 190 ? 6.948 -1.978 54.783 1.00 30.23 189 LEU A CA 1
ATOM 1453 C C . LEU A 1 190 ? 6.223 -2.089 56.139 1.00 34.04 189 LEU A C 1
ATOM 1454 O O . LEU A 1 190 ? 6.650 -1.465 57.145 1.00 35.43 189 LEU A O 1
ATOM 1459 N N . VAL A 1 191 ? 5.147 -2.878 56.174 1.00 31.39 190 VAL A N 1
ATOM 1460 C CA . VAL A 1 191 ? 4.271 -2.947 57.382 1.00 31.95 190 VAL A CA 1
ATOM 1461 C C . VAL A 1 191 ? 4.902 -3.866 58.439 1.00 34.51 190 VAL A C 1
ATOM 1462 O O . VAL A 1 191 ? 5.116 -5.068 58.207 1.00 37.18 190 VAL A O 1
ATOM 1466 N N . PRO A 1 192 ? 5.180 -3.318 59.614 1.00 35.81 191 PRO A N 1
ATOM 1467 C CA . PRO A 1 192 ? 5.819 -4.159 60.667 1.00 38.53 191 PRO A CA 1
ATOM 1468 C C . PRO A 1 192 ? 4.998 -5.412 61.083 1.00 38.80 191 PRO A C 1
ATOM 1469 O O . PRO A 1 192 ? 3.755 -5.398 61.009 1.00 36.72 191 PRO A O 1
ATOM 1473 N N . LYS A 1 193 ? 5.697 -6.466 61.520 1.00 39.53 192 LYS A N 1
ATOM 1474 C CA . LYS A 1 193 ? 5.091 -7.742 61.956 1.00 40.88 192 LYS A CA 1
ATOM 1475 C C . LYS A 1 193 ? 3.854 -7.558 62.831 1.00 42.40 192 LYS A C 1
ATOM 1476 O O . LYS A 1 193 ? 2.869 -8.294 62.685 1.00 38.94 192 LYS A O 1
ATOM 1482 N N . ASP A 1 194 ? 3.908 -6.624 63.782 1.00 45.44 193 ASP A N 1
ATOM 1483 C CA . ASP A 1 194 ? 2.833 -6.552 64.771 1.00 46.9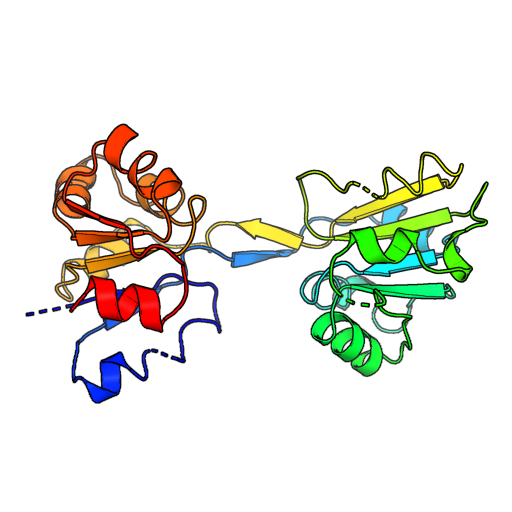3 193 ASP A CA 1
ATOM 1484 C C . ASP A 1 194 ? 1.638 -5.782 64.201 1.00 43.90 193 ASP A C 1
ATOM 1485 O O . ASP A 1 194 ? 0.535 -5.843 64.769 1.00 39.66 193 ASP A O 1
ATOM 1490 N N . SER A 1 195 ? 1.842 -5.104 63.056 1.00 40.58 194 SER A N 1
ATOM 1491 C CA . SER A 1 195 ? 0.732 -4.510 62.306 1.00 34.64 194 SER A CA 1
ATOM 1492 C C . SER A 1 195 ? 0.261 -5.325 61.120 1.00 33.00 194 SER A C 1
ATOM 1493 O O . SER A 1 195 ? -0.620 -4.867 60.386 1.00 34.25 194 SER A O 1
ATOM 1496 N N . PHE A 1 196 ? 0.794 -6.519 60.929 1.00 32.68 195 PHE A N 1
ATOM 1497 C CA . PHE A 1 196 ? 0.259 -7.390 59.908 1.00 33.61 195 PHE A CA 1
ATOM 1498 C C . PHE A 1 196 ? -1.242 -7.625 60.127 1.00 34.38 195 PHE A C 1
ATOM 1499 O O . PHE A 1 196 ? -1.992 -7.654 59.152 1.00 35.53 195 PHE A O 1
ATOM 1507 N N . ALA A 1 197 ? -1.679 -7.829 61.377 1.00 37.95 196 ALA A N 1
ATOM 1508 C CA . ALA A 1 197 ? -3.119 -8.000 61.637 1.00 35.80 196 ALA A CA 1
ATOM 1509 C C . ALA A 1 197 ? -3.980 -6.854 61.076 1.00 32.50 196 ALA A C 1
ATOM 1510 O O . ALA A 1 197 ? -4.996 -7.114 60.435 1.00 35.60 196 ALA A O 1
ATOM 1512 N N . TRP A 1 198 ? -3.619 -5.599 61.364 1.00 34.20 197 TRP A N 1
ATOM 1513 C CA . TRP A 1 198 ? -4.281 -4.461 60.733 1.00 30.96 197 TRP A CA 1
ATOM 1514 C C . TRP A 1 198 ? -4.301 -4.553 59.189 1.00 30.78 197 TRP A C 1
ATOM 1515 O O . TRP A 1 198 ? -5.352 -4.447 58.612 1.00 28.88 197 TRP A O 1
ATOM 1526 N N . LEU A 1 199 ? -3.149 -4.793 58.542 1.00 30.28 198 LEU A N 1
ATOM 1527 C CA . LEU A 1 199 ? -3.084 -4.884 57.084 1.00 29.13 198 LEU A CA 1
ATOM 1528 C C . LEU A 1 199 ? -3.943 -6.023 56.576 1.00 28.54 198 LEU A C 1
ATOM 1529 O O . LEU A 1 199 ? -4.618 -5.929 55.554 1.00 26.01 198 LEU A O 1
ATOM 1534 N N . ARG A 1 200 ? -3.905 -7.144 57.289 1.00 27.90 199 ARG A N 1
ATOM 1535 C CA . ARG A 1 200 ? -4.678 -8.307 56.919 1.00 30.28 199 ARG A CA 1
ATOM 1536 C C . ARG A 1 200 ? -6.163 -8.032 56.959 1.00 28.76 199 ARG A C 1
ATOM 1537 O O . ARG A 1 200 ? -6.915 -8.706 56.301 1.00 35.07 199 ARG A O 1
ATOM 1545 N N . ASP A 1 201 ? -6.588 -7.083 57.784 1.00 30.19 200 ASP A N 1
ATOM 1546 C CA . ASP A 1 201 ? -7.999 -6.707 57.858 1.00 31.39 200 ASP A CA 1
ATOM 1547 C C . ASP A 1 201 ? -8.402 -5.615 56.873 1.00 28.84 200 ASP A C 1
ATOM 1548 O O . ASP A 1 201 ? -9.596 -5.334 56.740 1.00 31.96 200 ASP A O 1
ATOM 1553 N N . CYS A 1 202 ? -7.428 -4.967 56.221 1.00 26.85 201 CYS A N 1
ATOM 1554 C CA . CYS A 1 202 ? -7.750 -4.011 55.151 1.00 25.20 201 CYS A CA 1
ATOM 1555 C C . CYS A 1 202 ? -8.267 -4.794 53.920 1.00 23.50 201 CYS A C 1
ATOM 1556 O O . CYS A 1 202 ? -7.909 -5.926 53.691 1.00 25.01 201 CYS A O 1
ATOM 1559 N N . HIS A 1 203 ? -9.118 -4.155 53.147 1.00 23.16 202 HIS A N 1
ATOM 1560 C CA . HIS A 1 203 ? -9.548 -4.668 51.881 1.00 22.22 202 HIS A CA 1
ATOM 1561 C C . HIS A 1 203 ? -8.500 -4.224 50.880 1.00 19.98 202 HIS A C 1
ATOM 1562 O O . HIS A 1 203 ? -8.353 -3.028 50.638 1.00 21.09 202 HIS A O 1
ATOM 1569 N N . ILE A 1 204 ? -7.848 -5.207 50.290 1.00 17.46 203 ILE A N 1
ATOM 1570 C CA . ILE A 1 204 ? -6.786 -5.005 49.300 1.00 17.28 203 ILE A CA 1
ATOM 1571 C C . ILE A 1 204 ? -7.332 -5.310 47.922 1.00 20.14 203 ILE A C 1
ATOM 1572 O O . ILE A 1 204 ? -7.854 -6.415 47.667 1.00 20.62 203 ILE A O 1
ATOM 1577 N N . ILE A 1 205 ? -7.238 -4.328 47.031 1.00 16.99 204 ILE A N 1
ATOM 1578 C CA . ILE A 1 205 ? -7.642 -4.488 45.676 1.00 14.76 204 ILE A CA 1
ATOM 1579 C C . ILE A 1 205 ? -6.381 -4.748 44.875 1.00 17.60 204 ILE A C 1
ATOM 1580 O O . ILE A 1 205 ? -5.424 -3.987 44.951 1.00 18.80 204 ILE A O 1
ATOM 1585 N N . VAL A 1 206 ? -6.362 -5.839 44.125 1.00 15.94 205 VAL A N 1
ATOM 1586 C CA . VAL A 1 206 ? -5.204 -6.261 43.328 1.00 15.81 205 VAL A CA 1
ATOM 1587 C C . VAL A 1 206 ? -5.604 -6.331 41.845 1.00 15.81 205 VAL A C 1
ATOM 1588 O O . VAL A 1 206 ? -6.791 -6.398 41.491 1.00 18.08 205 VAL A O 1
ATOM 1592 N N . PRO A 1 207 ? -4.622 -6.338 40.936 1.00 17.05 206 PRO A N 1
ATOM 1593 C CA . PRO A 1 207 ? -4.884 -6.189 39.504 1.00 19.36 206 PRO A CA 1
ATOM 1594 C C . PRO A 1 207 ? -5.120 -7.504 38.759 1.00 20.20 206 PRO A C 1
ATOM 1595 O O . PRO A 1 207 ? -5.457 -7.486 37.595 1.00 24.09 206 PRO A O 1
ATOM 1599 N N . SER A 1 208 ? -4.872 -8.614 39.406 1.00 19.42 207 SER A N 1
ATOM 1600 C CA . SER A 1 208 ? -4.919 -9.886 38.727 1.00 22.18 207 SER A CA 1
ATOM 1601 C C . SER A 1 208 ? -5.134 -10.996 39.703 1.00 22.51 207 SER A C 1
ATOM 1602 O O . SER A 1 208 ? -4.876 -10.936 40.906 1.00 20.35 207 SER A O 1
ATOM 1605 N N . ALA A 1 209 ? -5.607 -12.115 39.161 1.00 22.11 208 ALA A N 1
ATOM 1606 C CA . ALA A 1 209 ? -5.738 -13.286 39.987 1.00 23.24 208 ALA A CA 1
ATOM 1607 C C . ALA A 1 209 ? -4.408 -13.840 40.465 1.00 23.30 208 ALA A C 1
ATOM 1608 O O . ALA A 1 209 ? -4.297 -14.325 41.585 1.00 22.65 208 ALA A O 1
ATOM 1610 N N . ARG A 1 210 ? -3.380 -13.744 39.618 1.00 23.62 209 ARG A N 1
ATOM 1611 C CA . ARG A 1 210 ? -2.036 -14.092 40.024 1.00 22.57 209 ARG A CA 1
ATOM 1612 C C . ARG A 1 210 ? -1.610 -13.322 41.256 1.00 25.39 209 ARG A C 1
ATOM 1613 O O . ARG A 1 210 ? -1.086 -13.883 42.229 1.00 26.42 209 ARG A O 1
ATOM 1621 N N . VAL A 1 211 ? -1.846 -12.022 41.258 1.00 22.44 210 VAL A N 1
ATOM 1622 C CA . VAL A 1 211 ? -1.486 -11.232 42.447 1.00 18.84 210 VAL A CA 1
ATOM 1623 C C . VAL A 1 211 ? -2.398 -11.472 43.664 1.00 19.45 210 VAL A C 1
ATOM 1624 O O . VAL A 1 211 ? -1.943 -11.422 44.789 1.00 20.15 210 VAL A O 1
ATOM 1628 N N . GLU A 1 212 ? -3.648 -11.802 43.428 1.00 20.37 211 GLU A N 1
ATOM 1629 C CA . GLU A 1 212 ? -4.525 -12.242 44.524 1.00 21.60 211 GLU A CA 1
ATOM 1630 C C . GLU A 1 212 ? -3.936 -13.510 45.221 1.00 24.19 211 GLU A C 1
ATOM 1631 O O . GLU A 1 212 ? -3.904 -13.567 46.433 1.00 21.89 211 GLU A O 1
ATOM 1637 N N . THR A 1 213 ? -3.510 -14.485 44.418 1.00 23.79 212 THR A N 1
ATOM 1638 C CA . THR A 1 213 ? -2.856 -15.713 44.923 1.00 25.67 212 THR A CA 1
ATOM 1639 C C . THR A 1 213 ? -1.610 -15.316 45.700 1.00 26.82 212 THR A C 1
ATOM 1640 O O . THR A 1 213 ? -1.379 -15.819 46.805 1.00 26.78 212 THR A O 1
ATOM 1644 N N . GLN A 1 214 ? -0.798 -14.412 45.137 1.00 23.25 213 GLN A N 1
ATOM 1645 C CA A GLN A 1 214 ? 0.387 -13.940 45.857 0.70 25.53 213 GLN A CA 1
ATOM 1646 C CA B GLN A 1 214 ? 0.384 -13.897 45.840 0.30 24.19 213 GLN A CA 1
ATOM 1647 C C . GLN A 1 214 ? -0.023 -13.368 47.205 1.00 23.16 213 GLN A C 1
ATOM 1648 O O . GLN A 1 214 ? 0.614 -13.712 48.255 1.00 26.14 213 GLN A O 1
ATOM 1659 N N . ALA A 1 215 ? -1.054 -12.520 47.223 1.00 23.42 214 ALA A N 1
ATOM 1660 C CA . ALA A 1 215 ? -1.533 -11.933 48.471 1.00 19.95 214 ALA A CA 1
ATOM 1661 C C . ALA A 1 215 ? -2.055 -12.979 49.469 1.00 24.21 214 ALA A C 1
ATOM 1662 O O . ALA A 1 215 ? -1.728 -12.893 50.683 1.00 24.03 214 ALA A O 1
ATOM 1664 N N . ARG A 1 216 ? -2.806 -13.953 48.966 1.00 25.39 215 ARG A N 1
ATOM 1665 C CA . ARG A 1 216 ? -3.382 -15.001 49.835 1.00 27.41 215 ARG A CA 1
ATOM 1666 C C . ARG A 1 216 ? -2.272 -15.934 50.313 1.00 29.20 215 ARG A C 1
ATOM 1667 O O . ARG A 1 216 ? -2.316 -16.376 51.453 1.00 33.07 215 ARG A O 1
ATOM 1675 N N . LYS A 1 217 ? -1.243 -16.212 49.477 1.00 28.18 216 LYS A N 1
ATOM 1676 C CA . LYS A 1 217 ? -0.122 -17.068 49.922 1.00 26.48 216 LYS A CA 1
ATOM 1677 C C . LYS A 1 217 ? 0.677 -16.364 51.051 1.00 24.92 216 LYS A C 1
ATOM 1678 O O . LYS A 1 217 ? 1.387 -17.044 51.809 1.00 29.71 216 LYS A O 1
ATOM 1684 N N . LYS A 1 218 ? 0.516 -15.050 51.185 1.00 25.70 217 LYS A N 1
ATOM 1685 C CA . LYS A 1 218 ? 1.139 -14.258 52.288 1.00 25.38 217 LYS A CA 1
ATOM 1686 C C . LYS A 1 218 ? 0.236 -14.096 53.509 1.00 32.42 217 LYS A C 1
ATOM 1687 O O . LYS A 1 218 ? 0.633 -13.466 54.520 1.00 31.36 217 LYS A O 1
ATOM 1693 N N . GLY A 1 219 ? -0.966 -14.659 53.427 1.00 31.59 218 GLY A N 1
ATOM 1694 C CA . GLY A 1 219 ? -1.895 -14.653 54.549 1.00 32.72 218 GLY A CA 1
ATOM 1695 C C . GLY A 1 219 ? -2.911 -13.539 54.561 1.00 32.85 218 GLY A C 1
ATOM 1696 O O . GLY A 1 219 ? -3.685 -13.391 55.526 1.00 31.82 218 GLY A O 1
ATOM 1697 N N . LEU A 1 220 ? -2.971 -12.745 53.493 1.00 29.36 219 LEU A N 1
ATOM 1698 C CA . LEU A 1 220 ? -3.986 -11.709 53.413 1.00 28.51 219 LEU A CA 1
ATOM 1699 C C . LEU A 1 220 ? -5.304 -12.388 53.068 1.00 28.30 219 LEU A C 1
ATOM 1700 O O . LEU A 1 220 ? -5.320 -13.406 52.387 1.00 31.29 219 LEU A O 1
ATOM 1705 N N . ARG A 1 221 ? -6.400 -11.880 53.572 1.00 32.40 220 ARG A N 1
ATOM 1706 C CA . ARG A 1 221 ? -7.658 -12.619 53.434 1.00 33.57 220 ARG A CA 1
ATOM 1707 C C . ARG A 1 221 ? -8.767 -11.842 52.728 1.00 32.34 220 ARG A C 1
ATOM 1708 O O . ARG A 1 221 ? -9.643 -12.470 52.134 1.00 34.73 220 ARG A O 1
ATOM 1716 N N . ARG A 1 222 ? -8.735 -10.511 52.817 1.00 27.77 221 ARG A N 1
ATOM 1717 C CA . ARG A 1 222 ? -9.764 -9.667 52.180 1.00 27.54 221 ARG A CA 1
ATOM 1718 C C . ARG A 1 222 ? -9.152 -9.027 50.935 1.00 23.78 221 ARG A C 1
ATOM 1719 O O . ARG A 1 222 ? -8.596 -7.948 51.005 1.00 29.56 221 ARG A O 1
ATOM 1727 N N . VAL A 1 223 ? -9.224 -9.754 49.841 1.00 24.63 222 VAL A N 1
ATOM 1728 C CA . VAL A 1 223 ? -8.518 -9.411 48.621 1.00 19.11 222 VAL A CA 1
ATOM 1729 C C . VAL A 1 223 ? -9.496 -9.576 47.482 1.00 24.13 222 VAL A C 1
ATOM 1730 O O . VAL A 1 223 ? -10.186 -10.603 47.372 1.00 24.47 222 VAL A O 1
ATOM 1734 N N . THR A 1 224 ? -9.624 -8.523 46.686 1.00 19.92 223 THR A N 1
ATOM 1735 C CA . THR A 1 224 ? -10.512 -8.519 45.532 1.00 21.16 223 THR A CA 1
ATOM 1736 C C . THR A 1 224 ? -9.663 -8.297 44.320 1.00 22.34 223 THR A C 1
ATOM 1737 O O . THR A 1 224 ? -8.954 -7.305 44.234 1.00 19.36 223 THR A O 1
ATOM 1741 N N . ASN A 1 225 ? -9.763 -9.201 43.367 1.00 20.65 224 ASN A N 1
ATOM 1742 C CA . ASN A 1 225 ? -9.134 -9.067 42.062 1.00 21.31 224 ASN A CA 1
ATOM 1743 C C . ASN A 1 225 ? -10.011 -8.202 41.189 1.00 20.13 224 ASN A C 1
ATOM 1744 O O . ASN A 1 225 ? -11.175 -8.500 40.905 1.00 21.49 224 ASN A O 1
ATOM 1749 N N . ALA A 1 226 ? -9.432 -7.096 40.735 1.00 19.68 225 ALA A N 1
ATOM 1750 C CA . ALA A 1 226 ? -10.084 -6.209 39.823 1.00 19.31 225 ALA A CA 1
ATOM 1751 C C . ALA A 1 226 ? -10.068 -6.707 38.390 1.00 19.73 225 ALA A C 1
ATOM 1752 O O . ALA A 1 226 ? -10.858 -6.265 37.564 1.00 22.18 225 ALA A O 1
ATOM 1754 N N . GLY A 1 227 ? -9.135 -7.603 38.067 1.00 20.51 226 GLY A N 1
ATOM 1755 C CA . GLY A 1 227 ? -8.992 -8.099 36.699 1.00 24.58 226 GLY A CA 1
ATOM 1756 C C . GLY A 1 227 ? -7.980 -7.377 35.839 1.00 27.30 226 GLY A C 1
ATOM 1757 O O . GLY A 1 227 ? -7.438 -7.946 34.889 1.00 27.96 226 GLY A O 1
ATOM 1758 N N . ALA A 1 228 ? -7.737 -6.109 36.173 1.00 25.06 227 ALA A N 1
ATOM 1759 C CA . ALA A 1 228 ? -6.727 -5.297 35.514 1.00 26.83 227 ALA A CA 1
ATOM 1760 C C . ALA A 1 228 ? -6.353 -4.186 36.495 1.00 25.56 227 ALA A C 1
ATOM 1761 O O . ALA A 1 228 ? -7.020 -3.971 37.518 1.00 22.84 227 ALA A O 1
ATOM 1763 N N . ALA A 1 229 ? -5.262 -3.503 36.198 1.00 27.01 228 ALA A N 1
ATOM 1764 C CA . ALA A 1 229 ? -4.779 -2.434 37.058 1.00 28.06 228 ALA A CA 1
ATOM 1765 C C . ALA A 1 229 ? -5.466 -1.065 36.791 1.00 29.31 228 ALA A C 1
ATOM 1766 O O . ALA A 1 229 ? -5.263 -0.089 37.535 1.00 32.20 228 ALA A O 1
ATOM 1768 N N . ASN A 1 230 ? -6.234 -0.979 35.723 1.00 26.92 229 ASN A N 1
ATOM 1769 C CA . ASN A 1 230 ? -6.815 0.319 35.328 1.00 28.30 229 ASN A CA 1
ATOM 1770 C C . ASN A 1 230 ? -7.953 0.812 36.195 1.00 28.10 229 ASN A C 1
ATOM 1771 O O . ASN A 1 230 ? -8.599 0.082 36.932 1.00 25.21 229 ASN A O 1
ATOM 1776 N N . GLN A 1 231 ? -8.220 2.102 36.064 1.00 25.68 230 GLN A N 1
ATOM 1777 C CA . GLN A 1 231 ? -9.110 2.770 36.968 1.00 23.46 230 GLN A CA 1
ATOM 1778 C C . GLN A 1 231 ? -10.527 2.224 36.912 1.00 22.00 230 GLN A C 1
ATOM 1779 O O . GLN A 1 231 ? -11.160 2.082 37.946 1.00 23.35 230 GLN A O 1
ATOM 1785 N N . ALA A 1 232 ? -11.031 1.963 35.708 1.00 24.94 231 ALA A N 1
ATOM 1786 C CA . ALA A 1 232 ? -12.430 1.477 35.557 1.00 27.70 231 ALA A CA 1
ATOM 1787 C C . ALA A 1 232 ? -12.548 0.145 36.276 1.00 24.38 231 ALA A C 1
ATOM 1788 O O . ALA A 1 232 ? -13.505 -0.056 37.066 1.00 26.08 231 ALA A O 1
ATOM 1790 N N . ALA A 1 233 ? -11.529 -0.690 36.109 1.00 24.58 232 ALA A N 1
ATOM 1791 C CA . ALA A 1 233 ? -11.526 -2.043 36.738 1.00 23.97 232 ALA A CA 1
ATOM 1792 C C . ALA A 1 233 ? -11.454 -1.996 38.281 1.00 18.86 232 ALA A C 1
ATOM 1793 O O . ALA A 1 233 ? -12.224 -2.658 39.006 1.00 22.48 232 ALA A O 1
ATOM 1795 N N . VAL A 1 234 ? -10.618 -1.093 38.786 1.00 20.69 233 VAL A N 1
ATOM 1796 C CA . VAL A 1 234 ? -10.489 -0.860 40.201 1.00 18.74 233 VAL A CA 1
ATOM 1797 C C . VAL A 1 234 ? -11.726 -0.252 40.827 1.00 18.69 233 VAL A C 1
ATOM 1798 O O . VAL A 1 234 ? -12.208 -0.711 41.869 1.00 21.55 233 VAL A O 1
ATOM 1802 N N . LEU A 1 235 ? -12.296 0.765 40.162 1.00 21.59 234 LEU A N 1
ATOM 1803 C CA . LEU A 1 235 ? -13.552 1.318 40.701 1.00 23.48 234 LEU A CA 1
ATOM 1804 C C . LEU A 1 235 ? -14.696 0.285 40.766 1.00 22.92 234 LEU A C 1
ATOM 1805 O O . LEU A 1 235 ? -15.413 0.209 41.782 1.00 26.22 234 LEU A O 1
ATOM 1810 N N . ASP A 1 236 ? -14.801 -0.527 39.722 1.00 25.24 235 ASP A N 1
ATOM 1811 C CA . ASP A 1 236 ? -15.786 -1.611 39.674 1.00 25.92 235 ASP A CA 1
ATOM 1812 C C . ASP A 1 236 ? -15.575 -2.566 40.805 1.00 26.60 235 ASP A C 1
ATOM 1813 O O . ASP A 1 236 ? -16.550 -3.014 41.434 1.00 30.68 235 ASP A O 1
ATOM 1818 N N . ALA A 1 237 ? -14.306 -2.869 41.100 1.00 24.64 236 ALA A N 1
ATOM 1819 C CA . ALA A 1 237 ? -13.965 -3.734 42.245 1.00 25.11 236 ALA A CA 1
ATOM 1820 C C . ALA A 1 237 ? -14.444 -3.206 43.576 1.00 29.01 236 ALA A C 1
ATOM 1821 O O . ALA A 1 237 ? -14.721 -3.989 44.503 1.00 30.57 236 ALA A O 1
ATOM 1823 N N . LEU A 1 238 ? -14.550 -1.871 43.675 1.00 29.78 237 LEU A N 1
ATOM 1824 C CA . LEU A 1 238 ? -14.978 -1.189 44.896 1.00 34.20 237 LEU A CA 1
ATOM 1825 C C . LEU A 1 238 ? -16.480 -0.904 44.883 1.00 41.87 237 LEU A C 1
ATOM 1826 O O . LEU A 1 238 ? -17.035 -0.401 45.868 1.00 46.50 237 LEU A O 1
ATOM 1831 N N . GLY A 1 239 ? -17.123 -1.170 43.749 1.00 41.96 238 GLY A N 1
ATOM 1832 C CA . GLY A 1 239 ? -18.557 -0.957 43.590 1.00 44.83 238 GLY A CA 1
ATOM 1833 C C . GLY A 1 239 ? -18.896 0.365 42.935 1.00 44.08 238 GLY A C 1
ATOM 1834 O O . GLY A 1 239 ? -19.994 0.894 43.138 1.00 50.11 238 GLY A O 1
#

Organism: Shewanella amazonensis (strain ATCC BAA-1098 / SB2B) (NCBI:txid326297)

Radius of gyration: 21.12 Å; Cα contacts (8 Å, |Δi|>4): 443; chains: 1; bounding box: 53×36×56 Å

InterPro domains:
  IPR003754 Tetrapyrrole biosynthesis, uroporphyrinogen III synthase [PF02602] (15-229)
  IPR003754 Tetrapyrrole biosynthesis, uroporphyrinogen III synthase [cd06578] (4-237)
  IPR036108 Tetrapyrrole biosynthesis, uroporphyrinogen III synthase superfamily [G3DSA:3.40.50.10090] (4-233)
  IPR036108 Tetrapyrrole biosynthesis, uroporphyrinogen III synthase superfamily [G3DSA:3.40.50.10090] (34-155)
  IPR036108 Tetrapyrrole biosynthesis, uroporphyrinogen III synthase superfamily [SSF69618] (1-237)
  IPR039793 Uroporphyrinogen-III synthase [PTHR38042] (2-233)

B-factor: mean 29.32, std 11.07, range [13.15, 78.07]

Secondary structure (DSSP, 8-state):
--EEE-S-TTS----HHHHHHT--EEE--S-EEEE----HHHHHHHTT-SEEEE-SHHHHHHHHHHHTT---SSEEEESSHHHHHHHHHTT---EEP---GGGGGG-GGGT--TT-EEEEEEESSS----HHHHHTT-EEEEEEEEEEEPPP--HHHHHHHHHHHT--EEE--SHHHHHHHHHHS-GGGHHHHHHSEEEESSHHHHHHHHHTT---EEE-SSSSHHHHHHHH-

CATH classification: 3.40.50.10090 (+1 more: 3.40.50.10090)

Nearest PDB structures (foldseek):
  3mw8-assembly1_A  TM=1.004E+00  e=4.399E-46  Shewanella amazonensis SB2B
  3re1-assembly2_B  TM=7.022E-01  e=1.255E-17  Pseudomonas syringae pv. tomato str. DC3000
  4es6-assembly1_A  TM=6.213E-01  e=1.094E-18  Pseudomonas aeruginosa PAO1
  3re1-assembly1_A  TM=6.940E-01  e=4.380E-17  Pseudomonas syringae pv. tomato str. DC3000
  1jr2-assembly2_B  TM=8.058E-01  e=2.297E-10  Homo sapiens

Solvent-accessible surface area: 11944 Å² total